Protein AF-Q0KJE6-F1 (afdb_monomer)

Solvent-accessible surface area (backbone atoms only — not comparable to full-atom values): 20088 Å² total; per-residue (Å²): 128,86,85,76,70,85,91,46,29,66,77,40,57,39,76,41,92,67,40,37,79,56,41,75,44,43,30,45,53,62,23,51,82,54,12,36,37,77,37,86,88,80,65,36,29,44,35,37,66,64,66,81,60,52,60,57,97,62,74,74,65,83,48,56,62,62,80,80,62,68,64,90,74,66,80,32,54,44,30,45,59,53,22,48,48,43,52,39,37,51,65,32,50,43,35,51,45,50,58,89,46,68,96,65,64,42,70,62,52,51,47,49,30,41,51,55,34,27,62,39,25,24,46,82,94,41,56,32,54,77,38,52,44,62,66,59,81,68,47,83,92,46,47,70,58,54,50,50,54,48,51,60,71,42,41,63,39,71,74,34,61,47,31,39,35,35,38,44,42,42,57,67,49,77,43,83,50,96,82,27,33,32,44,26,31,51,58,38,71,93,60,45,31,44,30,50,56,69,44,40,55,49,48,53,68,72,40,45,66,54,51,49,62,52,61,71,32,66,46,100,89,44,70,60,46,45,41,34,36,29,32,33,34,30,36,45,94,89,72,48,31,38,57,36,38,70,25,79,42,34,24,41,63,80,57,38,75,45,91,47,73,64,49,44,48,51,52,51,50,38,57,77,66,52,42,36,35,34,49,32,41,76,35,62,52,40,85,87,52,74,57,26,52,33,36,34,30,42,48,45,86,42,30,35,34,34,28,79,45,63,85,91,52,83,80,51,69,72,47,53,61,58,56,69,48,82,88,44,47,64,41,80,42,49,92,89,60,82,76,81,70,72,42,80,79,75,77,82,78,75,87,86,79,82,89,83,131

Structure (mmCIF, N/CA/C/O backbone):
data_AF-Q0KJE6-F1
#
_entry.id   AF-Q0KJE6-F1
#
loop_
_atom_site.group_PDB
_atom_site.id
_atom_site.type_symbol
_atom_site.label_atom_id
_atom_site.label_alt_id
_atom_site.label_comp_id
_atom_site.label_asym_id
_atom_site.label_entity_id
_atom_site.label_seq_id
_atom_site.pdbx_PDB_ins_code
_atom_site.Cartn_x
_atom_site.Cartn_y
_atom_site.Cartn_z
_atom_site.occupancy
_atom_site.B_iso_or_equiv
_atom_site.auth_seq_id
_atom_site.auth_comp_id
_atom_site.auth_asym_id
_atom_site.auth_atom_id
_atom_site.pdbx_PDB_model_num
ATOM 1 N N . MET A 1 1 ? 16.866 -21.456 6.666 1.00 33.78 1 MET A N 1
ATOM 2 C CA . MET A 1 1 ? 16.890 -20.181 5.920 1.00 33.78 1 MET A CA 1
ATOM 3 C C . MET A 1 1 ? 18.334 -19.712 5.960 1.00 33.78 1 MET A C 1
ATOM 5 O O . MET A 1 1 ? 18.842 -19.545 7.059 1.00 33.78 1 MET A O 1
ATOM 9 N N . LEU A 1 2 ? 19.043 -19.676 4.827 1.00 32.34 2 LEU A N 1
ATOM 10 C CA . LEU A 1 2 ? 20.432 -19.203 4.816 1.00 32.34 2 LEU A CA 1
ATOM 11 C C . LEU A 1 2 ? 20.444 -17.735 5.253 1.00 32.34 2 LEU A C 1
ATOM 13 O O . LEU A 1 2 ? 19.725 -16.920 4.678 1.00 32.34 2 LEU A O 1
ATOM 17 N N . ALA A 1 3 ? 21.211 -17.444 6.301 1.00 32.25 3 ALA A N 1
ATOM 18 C CA . ALA A 1 3 ? 21.380 -16.104 6.834 1.00 32.25 3 ALA A CA 1
ATOM 19 C C . ALA A 1 3 ? 21.990 -15.193 5.759 1.00 32.25 3 ALA A C 1
ATOM 21 O O . ALA A 1 3 ? 22.970 -15.546 5.099 1.00 32.25 3 ALA A O 1
ATOM 22 N N . ARG A 1 4 ? 21.360 -14.036 5.566 1.00 47.03 4 ARG A N 1
ATOM 23 C CA . ARG A 1 4 ? 21.735 -13.011 4.595 1.00 47.03 4 ARG A CA 1
ATOM 24 C C . ARG A 1 4 ? 22.648 -11.994 5.276 1.00 47.03 4 ARG A C 1
ATOM 26 O O . ARG A 1 4 ? 22.349 -11.562 6.383 1.00 47.03 4 ARG A O 1
ATOM 33 N N . TRP A 1 5 ? 23.714 -11.575 4.596 1.00 38.53 5 TRP A N 1
ATOM 34 C CA . TRP A 1 5 ? 24.532 -10.446 5.045 1.00 38.53 5 TRP A CA 1
ATOM 35 C C . TRP A 1 5 ? 23.793 -9.121 4.778 1.00 38.53 5 TRP A C 1
ATOM 37 O O . TRP A 1 5 ? 23.433 -8.874 3.615 1.00 38.53 5 TRP A O 1
ATOM 47 N N . PRO A 1 6 ? 23.557 -8.274 5.797 1.00 44.69 6 PRO A N 1
ATOM 48 C CA . PRO A 1 6 ? 22.908 -6.972 5.630 1.00 44.69 6 PRO A CA 1
ATOM 49 C C . PRO A 1 6 ? 23.614 -6.098 4.579 1.00 44.69 6 PRO A C 1
ATOM 51 O O . PRO A 1 6 ? 24.829 -6.172 4.405 1.00 44.69 6 PRO A O 1
ATOM 54 N N . GLY A 1 7 ? 22.851 -5.319 3.803 1.00 50.88 7 GLY A N 1
ATOM 55 C CA . GLY A 1 7 ? 23.392 -4.392 2.793 1.00 50.88 7 GLY A CA 1
ATOM 56 C C . GLY A 1 7 ? 23.984 -5.023 1.518 1.00 50.88 7 GLY A C 1
ATOM 57 O O . GLY A 1 7 ? 24.411 -4.302 0.618 1.00 50.88 7 GLY A O 1
ATOM 58 N N . SER A 1 8 ? 23.991 -6.354 1.379 1.00 54.25 8 SER A N 1
ATOM 59 C CA . SER A 1 8 ? 24.533 -7.036 0.185 1.00 54.25 8 SER A CA 1
ATOM 60 C C . SER A 1 8 ? 23.559 -7.129 -0.999 1.00 54.25 8 SER A C 1
ATOM 62 O O . SER A 1 8 ? 23.970 -7.522 -2.088 1.00 54.25 8 SER A O 1
ATOM 64 N N . GLY A 1 9 ? 22.291 -6.731 -0.822 1.00 59.22 9 GLY A N 1
ATOM 65 C CA . GLY A 1 9 ? 21.208 -6.916 -1.803 1.00 59.22 9 GLY A CA 1
ATOM 66 C C . GLY A 1 9 ? 21.521 -6.362 -3.197 1.00 59.22 9 GLY A C 1
ATOM 67 O O . GLY A 1 9 ? 21.330 -7.060 -4.189 1.00 59.22 9 GLY A O 1
ATOM 68 N N . ALA A 1 10 ? 22.097 -5.160 -3.270 1.00 59.75 10 ALA A N 1
ATOM 69 C CA . ALA A 1 10 ? 22.461 -4.520 -4.536 1.00 59.75 10 ALA A CA 1
ATOM 70 C C . ALA A 1 10 ? 23.655 -5.187 -5.252 1.00 59.75 10 ALA A C 1
ATOM 72 O O . ALA A 1 10 ? 23.884 -4.928 -6.427 1.00 59.75 10 ALA A O 1
ATOM 73 N N . ARG A 1 11 ? 24.418 -6.051 -4.561 1.00 59.06 11 ARG A N 1
ATOM 74 C CA . ARG A 1 11 ? 25.578 -6.775 -5.119 1.00 59.06 11 ARG A CA 1
ATOM 75 C C . ARG A 1 11 ? 25.206 -8.120 -5.743 1.00 59.06 11 ARG A C 1
ATOM 77 O O . ARG A 1 11 ? 26.056 -8.770 -6.348 1.00 59.06 11 ARG A O 1
ATOM 84 N N . HIS A 1 12 ? 23.968 -8.578 -5.568 1.00 64.25 12 HIS A N 1
ATOM 85 C CA . HIS A 1 12 ? 23.496 -9.775 -6.255 1.00 64.25 12 HIS A CA 1
ATOM 86 C C . HIS A 1 12 ? 23.291 -9.485 -7.745 1.00 64.25 12 HIS A C 1
ATOM 88 O O . HIS A 1 12 ? 23.033 -8.354 -8.141 1.00 64.25 12 HIS A O 1
ATOM 94 N N . ALA A 1 13 ? 23.346 -10.521 -8.586 1.00 64.50 13 ALA A N 1
ATOM 95 C CA . ALA A 1 13 ? 22.893 -10.383 -9.968 1.00 64.50 13 ALA A CA 1
ATOM 96 C C . ALA A 1 13 ? 21.432 -9.899 -9.984 1.00 64.50 13 ALA A C 1
ATOM 98 O O . ALA A 1 13 ? 20.616 -10.393 -9.208 1.00 64.50 13 ALA A O 1
ATOM 99 N N . THR A 1 14 ? 21.082 -8.994 -10.891 1.00 67.62 14 THR A N 1
ATOM 100 C CA . THR A 1 14 ? 19.748 -8.362 -11.011 1.00 67.62 14 THR A CA 1
ATOM 101 C C . THR A 1 14 ? 18.596 -9.368 -11.129 1.00 67.62 14 THR A C 1
ATOM 103 O O . THR A 1 14 ? 17.500 -9.158 -10.604 1.00 67.62 14 THR A O 1
ATOM 106 N N . ALA A 1 15 ? 18.868 -10.516 -11.754 1.00 63.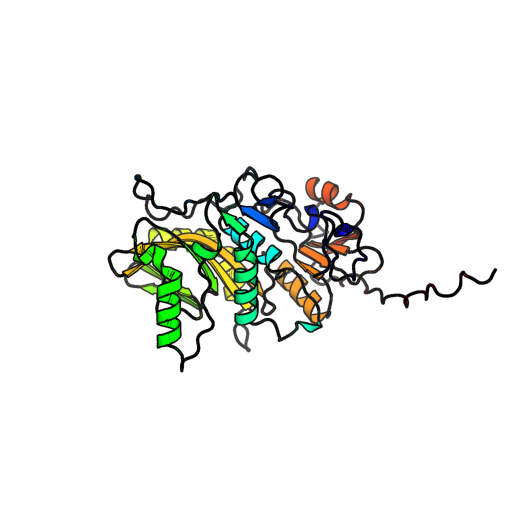34 15 ALA A N 1
ATOM 107 C CA . ALA A 1 15 ? 17.947 -11.641 -11.890 1.00 63.34 15 ALA A CA 1
ATOM 108 C C . ALA A 1 15 ? 17.928 -12.607 -10.681 1.00 63.34 15 ALA A C 1
ATOM 110 O O . ALA A 1 15 ? 17.248 -13.635 -10.730 1.00 63.34 15 ALA A O 1
ATOM 111 N N . CYS A 1 16 ? 18.680 -12.343 -9.613 1.00 72.56 16 CYS A N 1
ATOM 112 C CA . CYS A 1 16 ? 18.655 -13.124 -8.377 1.00 72.56 16 CYS A CA 1
ATOM 113 C C . CYS A 1 16 ? 17.424 -12.765 -7.536 1.00 72.56 16 CYS A C 1
ATOM 115 O O . CYS A 1 16 ? 17.016 -11.606 -7.472 1.00 72.56 16 CYS A O 1
ATOM 117 N N . ASP A 1 17 ? 16.861 -13.753 -6.840 1.00 65.38 17 ASP A N 1
ATOM 118 C CA . ASP A 1 17 ? 15.749 -13.527 -5.909 1.00 65.38 17 ASP A CA 1
ATOM 119 C C . ASP A 1 17 ? 16.163 -12.678 -4.698 1.00 65.38 17 ASP A C 1
ATOM 121 O O . ASP A 1 17 ? 15.320 -12.030 -4.096 1.00 65.38 17 ASP A O 1
ATOM 125 N N . HIS A 1 18 ? 17.464 -12.603 -4.402 1.00 67.00 18 HIS A N 1
ATOM 126 C CA . HIS A 1 18 ? 18.020 -11.786 -3.321 1.00 67.00 18 HIS A CA 1
ATOM 127 C C . HIS A 1 18 ? 18.462 -10.378 -3.755 1.00 67.00 18 HIS A C 1
ATOM 129 O O . HIS A 1 18 ? 19.007 -9.643 -2.933 1.00 67.00 18 HIS A O 1
ATOM 135 N N . TYR A 1 19 ? 18.265 -9.994 -5.025 1.00 71.25 19 TYR A N 1
ATOM 136 C CA . TYR A 1 19 ? 18.568 -8.628 -5.455 1.00 71.25 19 TYR A CA 1
ATOM 137 C C . TYR A 1 19 ? 17.586 -7.635 -4.840 1.00 71.25 19 TYR A C 1
ATOM 139 O O . TYR A 1 19 ? 16.375 -7.738 -5.067 1.00 71.25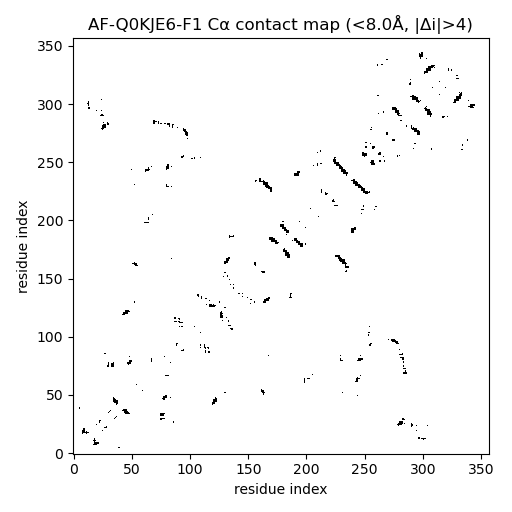 19 TYR A O 1
ATOM 147 N N . GLU A 1 20 ? 18.127 -6.615 -4.188 1.00 70.56 20 GLU A N 1
ATOM 148 C CA . GLU A 1 20 ? 17.397 -5.455 -3.683 1.00 70.56 20 GLU A CA 1
ATOM 149 C C . GLU A 1 20 ? 17.873 -4.226 -4.460 1.00 70.56 20 GLU A C 1
ATOM 151 O O . GLU A 1 20 ? 19.082 -4.005 -4.580 1.00 70.56 20 GLU A O 1
ATOM 156 N N . ALA A 1 21 ? 16.939 -3.458 -5.030 1.00 69.31 21 ALA A N 1
ATOM 157 C CA . ALA A 1 21 ? 17.317 -2.184 -5.633 1.00 69.31 21 ALA A CA 1
ATOM 158 C C . ALA A 1 21 ? 17.800 -1.228 -4.535 1.00 69.31 21 ALA A C 1
ATOM 160 O O . ALA A 1 21 ? 17.263 -1.263 -3.427 1.00 69.31 21 ALA A O 1
ATOM 161 N N . PRO A 1 22 ? 18.776 -0.358 -4.837 1.00 73.38 22 PRO A N 1
ATOM 162 C CA . PRO A 1 22 ? 19.157 0.716 -3.935 1.00 73.38 22 PRO A CA 1
ATOM 163 C C . PRO A 1 22 ? 17.955 1.534 -3.438 1.00 73.38 22 PRO A C 1
ATOM 165 O O . PRO A 1 22 ? 17.019 1.804 -4.193 1.00 73.38 22 PRO A O 1
ATOM 168 N N . ASP A 1 23 ? 18.015 1.995 -2.189 1.00 71.94 23 ASP A N 1
ATOM 169 C CA . ASP A 1 23 ? 16.899 2.680 -1.515 1.00 71.94 23 ASP A CA 1
ATOM 170 C C . ASP A 1 23 ? 16.441 3.974 -2.197 1.00 71.94 23 ASP A C 1
ATOM 172 O O . ASP A 1 23 ? 15.278 4.372 -2.079 1.00 71.94 23 ASP A O 1
ATOM 176 N N . TYR A 1 24 ? 17.344 4.622 -2.935 1.00 67.81 24 TYR A N 1
ATOM 177 C CA . TYR A 1 24 ? 17.030 5.813 -3.722 1.00 67.81 24 TYR A CA 1
ATOM 178 C C . TYR A 1 24 ? 16.108 5.511 -4.920 1.00 67.81 24 TYR A C 1
ATOM 180 O O . TYR A 1 24 ? 15.484 6.425 -5.449 1.00 67.81 24 TYR A O 1
ATOM 188 N N . LEU A 1 25 ? 15.972 4.242 -5.325 1.00 71.00 25 LEU A N 1
ATOM 189 C CA . LEU A 1 25 ? 15.068 3.806 -6.397 1.00 71.00 25 LEU A CA 1
ATOM 190 C C . LEU A 1 25 ? 13.733 3.266 -5.882 1.00 71.00 25 LEU A C 1
ATOM 192 O O . LEU A 1 25 ? 12.738 3.310 -6.599 1.00 71.00 25 LEU A O 1
ATOM 196 N N . THR A 1 26 ? 13.700 2.738 -4.658 1.00 69.75 26 THR A N 1
ATOM 197 C CA . THR A 1 26 ? 12.485 2.165 -4.051 1.00 69.75 26 THR A CA 1
ATOM 198 C C . THR A 1 26 ? 11.668 3.203 -3.281 1.00 69.75 26 THR A C 1
ATOM 200 O O . THR A 1 26 ? 10.518 2.938 -2.938 1.00 69.75 26 THR A O 1
ATOM 203 N N . GLY A 1 27 ? 12.250 4.386 -3.041 1.00 77.56 27 GLY A N 1
ATOM 204 C CA . GLY A 1 27 ? 11.672 5.500 -2.285 1.00 77.56 27 GLY A CA 1
ATOM 205 C C . GLY A 1 27 ? 11.785 5.348 -0.767 1.00 77.56 27 GLY A C 1
ATOM 206 O O . GLY A 1 27 ? 11.305 6.200 -0.023 1.00 77.56 27 GLY A O 1
ATOM 207 N N . MET A 1 28 ? 12.468 4.300 -0.297 1.00 82.94 28 MET A N 1
ATOM 208 C CA . MET A 1 28 ? 12.734 4.052 1.123 1.00 82.94 28 MET A CA 1
ATOM 209 C C . MET A 1 28 ? 13.860 4.926 1.691 1.00 82.94 28 MET A C 1
ATOM 211 O O . MET A 1 28 ? 13.955 5.075 2.911 1.00 82.94 28 MET A O 1
ATOM 215 N N . GLY A 1 29 ? 14.690 5.536 0.836 1.00 81.25 29 GLY A N 1
ATOM 216 C CA . GLY A 1 29 ? 15.883 6.285 1.251 1.00 81.25 29 GLY A CA 1
ATOM 217 C C . GLY A 1 29 ? 15.623 7.439 2.227 1.00 81.25 29 GLY A C 1
ATOM 218 O O . GLY A 1 29 ? 16.463 7.713 3.076 1.00 81.25 29 GLY A O 1
ATOM 219 N N . GLN A 1 30 ? 14.452 8.085 2.173 1.00 79.25 30 GLN A N 1
ATOM 220 C CA . GLN A 1 30 ? 14.114 9.185 3.090 1.00 79.25 30 GLN A CA 1
ATOM 221 C C . GLN A 1 30 ? 13.755 8.701 4.507 1.00 79.25 30 GLN A C 1
ATOM 223 O O . GLN A 1 30 ? 13.927 9.437 5.484 1.00 79.25 30 GLN A O 1
ATOM 228 N N . VAL A 1 31 ? 13.214 7.484 4.625 1.00 84.25 31 VAL A N 1
ATOM 229 C CA . VAL A 1 31 ? 12.644 6.967 5.881 1.00 84.25 31 VAL A CA 1
ATOM 230 C C . VAL A 1 31 ? 13.518 5.914 6.558 1.00 84.25 31 VAL A C 1
ATOM 232 O O . VAL A 1 31 ? 13.405 5.736 7.773 1.00 84.25 31 VAL A O 1
ATOM 235 N N . ARG A 1 32 ? 14.388 5.215 5.819 1.00 85.94 32 ARG A N 1
ATOM 236 C CA . ARG A 1 32 ? 15.352 4.269 6.400 1.00 85.94 32 ARG A CA 1
ATOM 237 C C . ARG A 1 32 ? 16.379 5.005 7.258 1.00 85.94 32 ARG A C 1
ATOM 239 O O . ARG A 1 32 ? 16.857 6.077 6.907 1.00 85.94 32 ARG A O 1
ATOM 246 N N . GLY A 1 33 ? 16.669 4.452 8.433 1.00 84.88 33 GLY A N 1
ATOM 247 C CA . GLY A 1 33 ? 17.542 5.075 9.434 1.00 84.88 33 GLY A CA 1
ATOM 248 C C . GLY A 1 33 ? 16.895 6.226 10.218 1.00 84.88 33 GLY A C 1
ATOM 249 O O . GLY A 1 33 ? 17.470 6.697 11.198 1.00 84.88 33 GLY A O 1
ATOM 250 N N . SER A 1 34 ? 15.685 6.663 9.850 1.00 87.50 34 SER A N 1
ATOM 251 C CA . SER A 1 34 ? 14.953 7.739 10.524 1.00 87.50 34 SER A CA 1
ATOM 252 C C . SER A 1 34 ? 13.632 7.230 11.112 1.00 87.50 34 SER A C 1
ATOM 254 O O . SER A 1 34 ? 13.559 6.970 12.320 1.00 87.50 34 SER A O 1
ATOM 256 N N . ALA A 1 35 ? 12.596 7.072 10.286 1.00 88.25 35 ALA A N 1
ATOM 257 C CA . ALA A 1 35 ? 11.285 6.558 10.681 1.00 88.25 35 ALA A CA 1
ATOM 258 C C . ALA A 1 35 ? 11.160 5.032 10.593 1.00 88.25 35 ALA A C 1
ATOM 260 O O . ALA A 1 35 ? 10.278 4.467 11.238 1.00 88.25 35 ALA A O 1
ATOM 261 N N . VAL A 1 36 ? 12.028 4.386 9.817 1.00 91.19 36 VAL A N 1
ATOM 262 C CA . VAL A 1 36 ? 12.133 2.938 9.649 1.00 91.19 36 VAL A CA 1
ATOM 263 C C . VAL A 1 36 ? 13.519 2.522 10.127 1.00 91.19 36 VAL A C 1
ATOM 265 O O . VAL A 1 36 ? 14.524 2.874 9.511 1.00 91.19 36 VAL A O 1
ATOM 268 N N . LEU A 1 37 ? 13.570 1.821 11.254 1.00 91.06 37 LEU A N 1
ATOM 269 C CA . LEU A 1 37 ? 14.806 1.399 11.904 1.00 91.06 37 LEU A CA 1
ATOM 270 C C . LEU A 1 37 ? 14.836 -0.124 11.949 1.00 91.06 37 LEU A C 1
ATOM 272 O O . LEU A 1 37 ? 14.085 -0.722 12.717 1.00 91.06 37 LEU A O 1
ATOM 276 N N . ASP A 1 38 ? 15.666 -0.735 11.114 1.00 88.44 38 ASP A N 1
ATOM 277 C CA . ASP A 1 38 ? 15.880 -2.179 11.124 1.00 88.44 38 ASP A CA 1
ATOM 278 C C . ASP A 1 38 ? 16.905 -2.539 12.210 1.00 88.44 38 ASP A C 1
ATOM 280 O O . ASP A 1 38 ? 17.985 -1.951 12.274 1.00 88.44 38 ASP A O 1
ATOM 284 N N . ASP A 1 39 ? 16.555 -3.481 13.083 1.00 86.56 39 ASP A N 1
ATOM 285 C CA . ASP A 1 39 ? 17.471 -4.081 14.049 1.00 86.56 39 ASP A CA 1
ATOM 286 C C . ASP A 1 39 ? 17.992 -5.403 13.480 1.00 86.56 39 ASP A C 1
ATOM 288 O O . ASP A 1 39 ? 17.282 -6.406 13.402 1.00 86.56 39 ASP A O 1
ATOM 292 N N . GLU A 1 40 ? 19.261 -5.403 13.084 1.00 78.69 40 GLU A N 1
ATOM 293 C CA . GLU A 1 40 ? 19.919 -6.564 12.484 1.00 78.69 40 GLU A CA 1
ATOM 294 C C . GLU A 1 40 ? 20.049 -7.750 13.450 1.00 78.69 40 GLU A C 1
ATOM 296 O O . GLU A 1 40 ? 20.143 -8.894 13.008 1.00 78.69 40 GLU A O 1
ATOM 301 N N . THR A 1 41 ? 20.043 -7.497 14.762 1.00 80.50 41 THR A N 1
ATOM 302 C CA . THR A 1 41 ? 20.242 -8.541 15.776 1.00 80.50 41 THR A CA 1
ATOM 303 C C . THR A 1 41 ? 18.959 -9.325 16.014 1.00 80.50 41 THR A C 1
ATOM 305 O O . THR A 1 41 ? 18.986 -10.552 16.104 1.00 80.50 41 THR A O 1
ATOM 308 N N . SER A 1 42 ? 17.830 -8.623 16.124 1.00 81.56 42 SER A N 1
ATOM 309 C CA . SER A 1 42 ? 16.520 -9.241 16.358 1.00 81.56 42 SER A CA 1
ATOM 310 C C . SER A 1 42 ? 15.779 -9.597 15.067 1.00 81.56 42 SER A C 1
ATOM 312 O O . SER A 1 42 ? 14.895 -10.453 15.089 1.00 81.56 42 SER A O 1
ATOM 314 N N . GLY A 1 43 ? 16.131 -8.964 13.943 1.00 81.31 43 GLY A N 1
ATOM 315 C CA . GLY A 1 43 ? 15.376 -9.044 12.692 1.00 81.31 43 GLY A CA 1
ATOM 316 C C . GLY A 1 43 ? 14.054 -8.268 12.728 1.00 81.31 43 GLY A C 1
ATOM 317 O O . GLY A 1 43 ? 13.243 -8.410 11.812 1.00 81.31 43 GLY A O 1
ATOM 318 N N . GLU A 1 44 ? 13.814 -7.475 13.776 1.00 88.56 44 GLU A N 1
ATOM 319 C CA . GLU A 1 44 ? 12.631 -6.629 13.904 1.00 88.56 44 GLU A CA 1
ATOM 320 C C . GLU A 1 44 ? 12.880 -5.232 13.320 1.00 88.56 44 GLU A C 1
ATOM 322 O O . GLU A 1 44 ? 13.990 -4.704 13.344 1.00 88.56 44 GLU A O 1
ATOM 327 N N . THR A 1 45 ? 11.816 -4.576 12.860 1.00 91.62 45 THR A N 1
ATOM 328 C CA . THR A 1 45 ? 11.862 -3.169 12.461 1.00 91.62 45 THR A CA 1
ATOM 329 C C . THR A 1 45 ? 11.028 -2.304 13.396 1.00 91.62 45 THR A C 1
ATOM 331 O O . THR A 1 45 ? 9.817 -2.484 13.520 1.00 91.62 45 THR A O 1
ATOM 334 N N . SER A 1 46 ? 11.633 -1.258 13.952 1.00 93.81 46 SER A N 1
ATOM 335 C CA . SER A 1 46 ? 10.909 -0.176 14.616 1.00 93.81 46 SER A CA 1
ATOM 336 C C . SER A 1 46 ? 10.410 0.884 13.623 1.00 93.81 46 SER A C 1
ATOM 338 O O . SER A 1 46 ? 11.170 1.439 12.827 1.00 93.81 46 SER A O 1
ATOM 340 N N . LEU A 1 47 ? 9.113 1.184 13.689 1.00 94.75 47 LEU A N 1
ATOM 341 C CA . LEU A 1 47 ? 8.407 2.180 12.889 1.00 94.75 47 LEU A CA 1
ATOM 342 C C . LEU A 1 47 ? 7.983 3.363 13.768 1.00 94.75 47 LEU A C 1
ATOM 344 O O . LEU A 1 47 ? 7.209 3.222 14.723 1.00 94.75 47 LEU A O 1
ATOM 348 N N . LYS A 1 48 ? 8.438 4.568 13.422 1.00 93.38 48 LYS A N 1
ATOM 349 C CA . LYS A 1 48 ? 7.983 5.811 14.061 1.00 93.38 48 LYS A CA 1
ATOM 350 C C . LYS A 1 48 ? 6.753 6.331 13.328 1.00 93.38 48 LYS A C 1
ATOM 352 O O . LYS A 1 48 ? 6.872 6.849 12.226 1.00 93.38 48 LYS A O 1
ATOM 357 N N . LEU A 1 49 ? 5.576 6.226 13.938 1.00 91.38 49 LEU A N 1
ATOM 358 C CA . LEU A 1 49 ? 4.322 6.689 13.331 1.00 91.38 49 LEU A CA 1
ATOM 359 C C . LEU A 1 49 ? 4.062 8.178 13.615 1.00 91.38 49 LEU A C 1
ATOM 361 O O . LEU A 1 49 ? 4.305 8.670 14.721 1.00 91.38 49 LEU A O 1
ATOM 365 N N . GLY A 1 50 ? 3.568 8.888 12.600 1.00 88.12 50 GLY A N 1
ATOM 366 C CA . GLY A 1 50 ? 3.181 10.302 12.639 1.00 88.12 50 GLY A CA 1
ATOM 367 C C . GLY A 1 50 ? 1.799 10.550 13.235 1.00 88.12 50 GLY A C 1
ATOM 368 O O . GLY A 1 50 ? 1.481 11.685 13.573 1.00 88.12 50 GLY A O 1
ATOM 369 N N . PHE A 1 51 ? 1.018 9.490 13.425 1.00 85.88 51 PHE A N 1
ATOM 370 C CA . PHE A 1 51 ? -0.341 9.530 13.946 1.00 85.88 51 PHE A CA 1
ATOM 371 C C . PHE A 1 51 ? -0.471 8.751 15.267 1.00 85.88 51 PHE A C 1
ATOM 373 O O . PHE A 1 51 ? 0.331 7.853 15.553 1.00 85.88 51 PHE A O 1
ATOM 380 N N . PRO A 1 52 ? -1.452 9.101 16.116 1.00 84.31 52 PRO A N 1
ATOM 381 C CA . PRO A 1 52 ? -1.657 8.436 17.398 1.00 84.31 52 PRO A CA 1
ATOM 382 C C . PRO A 1 52 ? -2.264 7.029 17.251 1.00 84.31 52 PRO A C 1
ATOM 384 O O . PRO A 1 52 ? -2.985 6.748 16.299 1.00 84.31 52 PRO A O 1
ATOM 387 N N . LEU A 1 53 ? -2.017 6.167 18.248 1.00 84.94 53 LEU A N 1
ATOM 388 C CA . LEU A 1 53 ? -2.670 4.853 18.425 1.00 84.94 53 LEU A CA 1
ATOM 389 C C . LEU A 1 53 ? -3.577 4.797 19.674 1.00 84.94 53 LEU A C 1
ATOM 391 O O . LEU A 1 53 ? -4.197 3.777 19.947 1.00 84.94 53 LEU A O 1
ATOM 395 N N . SER A 1 54 ? -3.693 5.904 20.413 1.00 83.44 54 SER A N 1
ATOM 396 C CA . SER A 1 54 ? -4.690 6.098 21.472 1.00 83.44 54 SER A CA 1
ATOM 397 C C . SER A 1 54 ? -5.268 7.518 21.427 1.00 83.44 54 SER A C 1
ATOM 399 O O . SER A 1 54 ? -4.604 8.468 20.998 1.00 83.44 54 SER A O 1
ATOM 401 N N . ARG A 1 55 ? -6.529 7.669 21.830 1.00 72.44 55 ARG A N 1
ATOM 402 C CA . ARG A 1 55 ? -7.177 8.960 22.057 1.00 72.44 55 ARG A CA 1
ATOM 403 C C . ARG A 1 55 ? -6.606 9.503 23.368 1.00 72.44 55 ARG A C 1
ATOM 405 O O . ARG A 1 55 ? -6.906 8.987 24.437 1.00 72.44 55 ARG A O 1
ATOM 412 N N . GLY A 1 56 ? -5.706 10.481 23.297 1.00 62.72 56 GLY A N 1
ATOM 413 C CA . GLY A 1 56 ? -5.194 11.146 24.502 1.00 62.72 56 GLY A CA 1
ATOM 414 C C . GLY A 1 56 ? -6.303 11.875 25.282 1.00 62.72 56 GLY A C 1
ATOM 415 O O . GLY A 1 56 ? -7.442 11.964 24.832 1.00 62.72 56 GLY A O 1
ATOM 416 N N . ALA A 1 57 ? -5.958 12.471 26.432 1.00 44.84 57 ALA A N 1
ATOM 417 C CA . ALA A 1 57 ? -6.895 13.244 27.266 1.00 44.84 57 ALA A CA 1
ATOM 418 C C . ALA A 1 57 ? -7.539 14.448 26.539 1.00 44.84 57 ALA A C 1
ATOM 420 O O . ALA A 1 57 ? -8.599 14.932 26.935 1.00 44.84 57 ALA A O 1
ATOM 421 N N . ALA A 1 58 ? -6.933 14.910 25.443 1.00 42.09 58 ALA A N 1
ATOM 422 C CA . ALA A 1 58 ? -7.588 15.792 24.494 1.00 42.09 58 ALA A CA 1
ATOM 423 C C . ALA A 1 58 ? -8.514 14.952 23.602 1.00 42.09 58 ALA A C 1
ATOM 425 O O . ALA A 1 58 ? -8.043 14.240 22.713 1.00 42.09 58 ALA A O 1
ATOM 426 N N . ARG A 1 59 ? -9.833 15.047 23.834 1.00 44.25 59 ARG A N 1
ATOM 427 C CA . ARG A 1 59 ? -10.855 14.616 22.866 1.00 44.25 59 ARG A CA 1
ATOM 428 C C . ARG A 1 59 ? -10.400 15.066 21.483 1.00 44.25 59 ARG A C 1
ATOM 430 O O . ARG A 1 59 ? -10.248 16.266 21.264 1.00 44.25 59 ARG A O 1
ATOM 437 N N . LEU A 1 60 ? -10.161 14.112 20.584 1.00 46.03 60 LEU A N 1
ATOM 438 C CA . LEU A 1 60 ? -9.862 14.419 19.193 1.00 46.03 60 LEU A CA 1
ATOM 439 C C . LEU A 1 60 ? -10.925 15.402 18.689 1.00 46.03 60 LEU A C 1
ATOM 441 O O . LEU A 1 60 ? -12.124 15.122 18.767 1.00 46.03 60 LEU A O 1
ATOM 445 N N . ALA A 1 61 ? -10.469 16.557 18.202 1.00 41.00 61 ALA A N 1
ATOM 446 C CA . ALA A 1 61 ? -11.258 17.394 17.313 1.00 41.00 61 ALA A CA 1
ATOM 447 C C . ALA A 1 61 ? -11.813 16.511 16.173 1.00 41.00 61 ALA A C 1
ATOM 449 O O . ALA A 1 61 ? -11.173 15.508 15.833 1.00 41.00 61 ALA A O 1
ATOM 450 N N . PRO A 1 62 ? -12.996 16.826 15.611 1.00 41.69 62 PRO A N 1
ATOM 451 C CA . PRO A 1 62 ? -13.662 15.987 14.614 1.00 41.69 62 PRO A CA 1
ATOM 452 C C . PRO A 1 62 ? -12.681 15.553 13.525 1.00 41.69 62 PRO A C 1
ATOM 454 O O . PRO A 1 62 ? -12.118 16.414 12.852 1.00 41.69 62 PRO A O 1
ATOM 457 N N . ALA A 1 63 ? -12.464 14.231 13.435 1.00 45.97 63 ALA A N 1
ATOM 458 C CA . ALA A 1 63 ? -11.567 13.510 12.530 1.00 45.97 63 ALA A CA 1
ATOM 459 C C . ALA A 1 63 ? -10.654 14.433 11.709 1.00 45.97 63 ALA A C 1
ATOM 461 O O . ALA A 1 63 ? -10.997 14.855 10.598 1.00 45.97 63 ALA A O 1
ATOM 462 N N . ALA A 1 64 ? -9.504 14.802 12.272 1.00 44.31 64 ALA A N 1
ATOM 463 C CA . ALA A 1 64 ? -8.462 15.389 11.455 1.00 44.31 64 ALA A CA 1
ATOM 464 C C . ALA A 1 64 ? -8.013 14.283 10.496 1.00 44.31 64 ALA A C 1
ATOM 466 O O . ALA A 1 64 ? -7.239 13.425 10.891 1.00 44.31 64 ALA A O 1
ATOM 467 N N . LEU A 1 65 ? -8.500 14.300 9.249 1.00 50.16 65 LEU A N 1
ATOM 468 C CA . LEU A 1 65 ? -7.667 13.843 8.140 1.00 50.16 65 LEU A CA 1
ATOM 469 C C . LEU A 1 65 ? -6.438 14.726 8.250 1.00 50.16 65 LEU A C 1
ATOM 471 O O . LEU A 1 65 ? -6.489 15.891 7.833 1.00 50.16 65 LEU A O 1
ATOM 475 N N . THR A 1 66 ? -5.404 14.254 8.949 1.00 46.66 66 THR A N 1
ATOM 476 C CA . THR A 1 66 ? -4.196 15.052 9.056 1.00 46.66 66 THR A CA 1
ATOM 477 C C . THR A 1 66 ? -3.686 15.261 7.645 1.00 46.66 66 THR A C 1
ATOM 479 O O . THR A 1 66 ? -3.989 14.504 6.716 1.00 46.66 66 THR A O 1
ATOM 482 N N . ASN A 1 67 ? -3.063 16.414 7.445 1.00 41.22 67 ASN A N 1
ATOM 483 C CA . ASN A 1 67 ? -2.749 16.938 6.132 1.00 41.22 67 ASN A CA 1
ATOM 484 C C . ASN A 1 67 ? -1.596 16.113 5.530 1.00 41.22 67 ASN A C 1
ATOM 486 O O . ASN A 1 67 ? -0.471 16.575 5.454 1.00 41.22 67 ASN A O 1
ATOM 490 N N . ASP A 1 68 ? -1.882 14.881 5.109 1.00 47.72 68 ASP A N 1
ATOM 491 C CA . ASP A 1 68 ? -0.967 13.957 4.437 1.00 47.72 68 ASP A CA 1
ATOM 492 C C . ASP A 1 68 ? -0.842 14.312 2.948 1.00 47.72 68 ASP A C 1
ATOM 494 O O . ASP A 1 68 ? -0.417 13.491 2.133 1.00 47.72 68 ASP A O 1
ATOM 498 N N . LYS A 1 69 ? -1.267 15.515 2.521 1.00 41.12 69 LYS A N 1
ATOM 499 C CA . LYS A 1 69 ? -0.686 16.056 1.290 1.00 41.12 69 LYS A CA 1
ATOM 500 C C . LYS A 1 69 ? 0.793 16.269 1.611 1.00 41.12 69 LYS A C 1
ATOM 502 O O . LYS A 1 69 ? 1.067 16.856 2.653 1.00 41.12 69 LYS A O 1
ATOM 507 N N . PRO A 1 70 ? 1.728 15.805 0.774 1.00 41.25 70 PRO A N 1
ATOM 508 C CA . PRO A 1 70 ? 3.118 16.198 0.913 1.00 41.25 70 PRO A CA 1
ATOM 509 C C . PRO A 1 70 ? 3.205 17.717 0.737 1.00 41.25 70 PRO A C 1
ATOM 511 O O . PRO A 1 70 ? 3.262 18.238 -0.370 1.00 41.25 70 PRO A O 1
ATOM 514 N N . THR A 1 71 ? 3.057 18.454 1.830 1.00 34.16 71 THR A N 1
ATOM 515 C CA . THR A 1 71 ? 3.271 19.891 1.872 1.00 34.16 71 THR A CA 1
ATOM 516 C C . THR A 1 71 ? 4.591 20.094 2.574 1.00 34.16 71 THR A C 1
ATOM 518 O O . THR A 1 71 ? 4.673 19.915 3.786 1.00 34.16 71 THR A O 1
ATOM 521 N N . VAL A 1 72 ? 5.596 20.424 1.764 1.00 35.59 72 VAL A N 1
ATOM 522 C CA . VAL A 1 72 ? 6.854 21.091 2.100 1.00 35.59 72 VAL A CA 1
ATOM 523 C C . VAL A 1 72 ? 7.373 20.707 3.491 1.00 35.59 72 VAL A C 1
ATOM 525 O O . VAL A 1 72 ? 7.135 21.410 4.473 1.00 35.59 72 VAL A O 1
ATOM 528 N N . LYS A 1 73 ? 8.152 19.616 3.536 1.00 40.03 73 LYS A N 1
ATOM 529 C CA . LYS A 1 73 ? 8.915 19.101 4.695 1.00 40.03 73 LYS A CA 1
ATOM 530 C C . LYS A 1 73 ? 8.157 18.139 5.620 1.00 40.03 73 LYS A C 1
ATOM 532 O O . LYS A 1 73 ? 8.141 18.300 6.841 1.00 40.03 73 LYS A O 1
ATOM 537 N N . SER A 1 74 ? 7.667 17.030 5.064 1.00 49.84 74 SER A N 1
ATOM 538 C CA . SER A 1 74 ? 7.682 15.767 5.817 1.00 49.84 74 SER A CA 1
ATOM 539 C C . SER A 1 74 ? 9.149 15.491 6.184 1.00 49.84 74 SER A C 1
ATOM 541 O O . SER A 1 74 ? 9.987 15.256 5.319 1.00 49.84 74 SER A O 1
ATOM 543 N N . SER A 1 75 ? 9.516 15.610 7.464 1.00 54.97 75 SER A N 1
ATOM 544 C CA . SER A 1 75 ? 10.925 15.579 7.901 1.00 54.97 75 SER A CA 1
ATOM 545 C C . SER A 1 75 ? 11.601 14.205 7.756 1.00 54.97 75 SER A C 1
ATOM 547 O O . SER A 1 75 ? 12.697 14.003 8.276 1.00 54.97 75 SER A O 1
ATOM 549 N N . GLY A 1 76 ? 10.931 13.223 7.139 1.00 65.31 76 GLY A N 1
ATOM 550 C CA . GLY A 1 76 ? 11.350 11.820 7.109 1.00 65.31 76 GLY A CA 1
ATOM 551 C C . GLY A 1 76 ? 11.342 11.141 8.485 1.00 65.31 76 GLY A C 1
ATOM 552 O O . GLY A 1 76 ? 11.473 9.930 8.560 1.00 65.31 76 GLY A O 1
ATOM 553 N N . GLN A 1 77 ? 11.138 11.880 9.585 1.00 82.25 77 GLN A N 1
ATOM 554 C CA . GLN A 1 77 ? 11.296 11.381 10.958 1.00 82.25 77 GLN A CA 1
ATOM 555 C C . GLN A 1 77 ? 10.147 10.491 11.444 1.00 82.25 77 GLN A C 1
ATOM 557 O O . GLN A 1 77 ? 10.317 9.739 12.406 1.00 82.25 77 GLN A O 1
ATOM 562 N N . LYS A 1 78 ? 8.963 10.604 10.830 1.00 88.94 78 LYS A N 1
ATOM 563 C CA . LYS A 1 78 ? 7.775 9.814 11.172 1.00 88.94 78 LYS A CA 1
ATOM 564 C C . LYS A 1 78 ? 6.987 9.443 9.918 1.00 88.94 78 LYS A C 1
ATOM 566 O O . LYS A 1 78 ? 6.838 10.266 9.021 1.00 88.94 78 LYS A O 1
ATOM 571 N N . LEU A 1 79 ? 6.448 8.230 9.882 1.00 90.50 79 LEU A N 1
ATOM 572 C CA . LEU A 1 79 ? 5.602 7.714 8.810 1.00 90.50 79 LEU A CA 1
ATOM 573 C C . LEU A 1 79 ? 4.197 8.312 8.876 1.00 90.50 79 LEU A C 1
ATOM 575 O O . LEU A 1 79 ? 3.531 8.235 9.910 1.00 90.50 79 LEU A O 1
ATOM 579 N N . SER A 1 80 ? 3.745 8.858 7.750 1.00 91.25 80 SER A N 1
ATOM 580 C CA . SER A 1 80 ? 2.327 9.141 7.510 1.00 91.25 80 SER A CA 1
ATOM 581 C C . SER A 1 80 ? 1.506 7.842 7.448 1.00 91.25 80 SER A C 1
ATOM 583 O O . SER A 1 80 ? 2.082 6.747 7.416 1.00 91.25 80 SER A O 1
ATOM 585 N N . MET A 1 81 ? 0.170 7.922 7.387 1.00 92.69 81 MET A N 1
ATOM 586 C CA . MET A 1 81 ? -0.654 6.720 7.161 1.00 92.69 81 MET A CA 1
ATOM 587 C C . MET A 1 81 ? -0.312 6.079 5.808 1.00 92.69 81 MET A C 1
ATOM 589 O O . MET A 1 81 ? -0.145 4.862 5.710 1.00 92.69 81 MET A O 1
ATOM 593 N N . ARG A 1 82 ? -0.111 6.909 4.775 1.00 92.19 82 ARG A N 1
ATOM 594 C CA . ARG A 1 82 ? 0.347 6.456 3.453 1.00 92.19 82 ARG A CA 1
ATOM 595 C C . ARG A 1 82 ? 1.746 5.839 3.516 1.00 92.19 82 ARG A C 1
ATOM 597 O O . ARG A 1 82 ? 1.976 4.784 2.937 1.00 92.19 82 ARG A O 1
ATOM 604 N N . GLY A 1 83 ? 2.664 6.461 4.255 1.00 92.56 83 GLY A N 1
ATOM 605 C CA . GLY A 1 83 ? 4.019 5.956 4.470 1.00 92.56 83 GLY A CA 1
ATOM 606 C C . GLY A 1 83 ? 4.025 4.579 5.132 1.00 92.56 83 GLY A C 1
ATOM 607 O O . GLY A 1 83 ? 4.721 3.688 4.659 1.00 92.56 83 GLY A O 1
ATOM 608 N N . LEU A 1 84 ? 3.202 4.367 6.167 1.00 94.75 84 LEU A N 1
ATOM 609 C CA . LEU A 1 84 ? 3.029 3.044 6.776 1.00 94.75 84 LEU A CA 1
ATOM 610 C C . LEU A 1 84 ? 2.514 2.019 5.758 1.00 94.75 84 LEU A C 1
ATOM 612 O O . LEU A 1 84 ? 3.057 0.919 5.678 1.00 94.75 84 LEU A O 1
ATOM 616 N N . LEU A 1 85 ? 1.488 2.375 4.978 1.00 95.44 85 LEU A N 1
ATOM 617 C CA . LEU A 1 85 ? 0.927 1.491 3.956 1.00 95.44 85 LEU A CA 1
ATOM 618 C C . LEU A 1 85 ? 1.982 1.090 2.915 1.00 95.44 85 LEU A C 1
ATOM 620 O O . LEU A 1 85 ? 2.091 -0.091 2.596 1.00 95.44 85 LEU A O 1
ATOM 624 N N . HIS A 1 86 ? 2.792 2.041 2.440 1.00 94.81 86 HIS A N 1
ATOM 625 C CA . HIS A 1 86 ? 3.872 1.765 1.493 1.00 94.81 86 HIS A CA 1
ATOM 626 C C . HIS A 1 86 ? 4.971 0.881 2.097 1.00 94.81 86 HIS A C 1
ATOM 628 O O . HIS A 1 86 ? 5.376 -0.086 1.458 1.00 94.81 86 HIS A O 1
ATOM 634 N N . VAL A 1 87 ? 5.409 1.154 3.334 1.00 94.12 87 VAL A N 1
ATOM 635 C CA . VAL A 1 87 ? 6.406 0.321 4.033 1.00 94.12 87 VAL A CA 1
ATOM 636 C C . VAL A 1 87 ? 5.904 -1.112 4.194 1.00 94.12 87 VAL A C 1
ATOM 638 O O . VAL A 1 87 ? 6.658 -2.053 3.968 1.00 94.12 87 VAL A O 1
ATOM 641 N N . LEU A 1 88 ? 4.630 -1.297 4.554 1.00 95.56 88 LEU A N 1
ATOM 642 C CA . LEU A 1 88 ? 4.032 -2.628 4.652 1.00 95.56 88 LEU A CA 1
ATOM 643 C C . LEU A 1 88 ? 3.967 -3.331 3.294 1.00 95.56 88 LEU A C 1
ATOM 645 O O . LEU A 1 88 ? 4.247 -4.523 3.227 1.00 95.56 88 LEU A O 1
ATOM 649 N N . TRP A 1 89 ? 3.624 -2.614 2.221 1.00 96.44 89 TRP A N 1
ATOM 650 C CA . TRP A 1 89 ? 3.575 -3.182 0.870 1.00 96.44 89 TRP A CA 1
ATOM 651 C C . TRP A 1 89 ? 4.955 -3.620 0.376 1.00 96.44 89 TRP A C 1
ATOM 653 O O . TRP A 1 89 ? 5.085 -4.689 -0.220 1.00 96.44 89 TRP A O 1
ATOM 663 N N . ASP A 1 90 ? 5.977 -2.807 0.642 1.00 92.56 90 ASP A N 1
ATOM 664 C CA . ASP A 1 90 ? 7.365 -3.101 0.294 1.00 92.56 90 ASP A CA 1
ATOM 665 C C . ASP A 1 90 ? 7.904 -4.298 1.089 1.00 92.56 90 ASP A C 1
ATOM 667 O O . ASP A 1 90 ? 8.355 -5.276 0.496 1.00 92.56 90 ASP A O 1
ATOM 671 N N . ARG A 1 91 ? 7.737 -4.295 2.420 1.00 90.94 91 ARG A N 1
ATOM 672 C CA . ARG A 1 91 ? 8.134 -5.412 3.300 1.00 90.94 91 ARG A CA 1
ATOM 673 C C . ARG A 1 91 ? 7.409 -6.718 3.004 1.00 90.94 91 ARG A C 1
ATOM 675 O O . ARG A 1 91 ? 7.966 -7.787 3.221 1.00 90.94 91 ARG A O 1
ATOM 682 N N . ALA A 1 92 ? 6.170 -6.639 2.531 1.00 93.94 92 ALA A N 1
ATOM 683 C CA . ALA A 1 92 ? 5.397 -7.793 2.089 1.00 93.94 92 ALA A CA 1
ATOM 684 C C . ALA A 1 92 ? 5.801 -8.279 0.679 1.00 93.94 92 ALA A C 1
ATOM 686 O O . ALA A 1 92 ? 5.156 -9.177 0.137 1.00 93.94 92 ALA A O 1
ATOM 687 N N . GLU A 1 93 ? 6.816 -7.659 0.061 1.00 93.06 93 GLU A N 1
ATOM 688 C CA . GLU A 1 93 ? 7.276 -7.890 -1.315 1.00 93.06 93 GLU A CA 1
ATOM 689 C C . GLU A 1 93 ? 6.161 -7.743 -2.366 1.00 93.06 93 GLU A C 1
ATOM 691 O O . GLU A 1 93 ? 6.246 -8.245 -3.490 1.00 93.06 93 GLU A O 1
ATOM 696 N N . LEU A 1 94 ? 5.095 -7.011 -2.038 1.00 95.25 94 LEU A N 1
ATOM 697 C CA . LEU A 1 94 ? 3.963 -6.806 -2.940 1.00 95.25 94 LEU A CA 1
ATOM 698 C C . LEU A 1 94 ? 4.308 -5.834 -4.076 1.00 95.25 94 LEU A C 1
ATOM 700 O O . LEU A 1 94 ? 3.644 -5.845 -5.112 1.00 95.25 94 LEU A O 1
ATOM 704 N N . THR A 1 95 ? 5.389 -5.065 -3.919 1.00 94.38 95 THR A N 1
ATOM 705 C CA . THR A 1 95 ? 6.026 -4.239 -4.956 1.00 94.38 95 THR A CA 1
ATOM 706 C C . THR A 1 95 ? 6.755 -5.060 -6.021 1.00 94.38 95 THR A C 1
ATOM 708 O O . THR A 1 95 ? 7.011 -4.559 -7.116 1.00 94.38 95 THR A O 1
ATOM 711 N N . HIS A 1 96 ? 7.092 -6.321 -5.742 1.00 93.56 96 HIS A N 1
ATOM 712 C CA . HIS A 1 96 ? 7.842 -7.169 -6.661 1.00 93.56 96 HIS A CA 1
ATOM 713 C C . HIS A 1 96 ? 6.907 -7.877 -7.637 1.00 93.56 96 HIS A C 1
ATOM 715 O O . HIS A 1 96 ? 5.840 -8.358 -7.258 1.00 93.56 96 HIS A O 1
ATOM 721 N N . TRP A 1 97 ? 7.321 -8.013 -8.895 1.00 95.06 97 TRP A N 1
ATOM 722 C CA . TRP A 1 97 ? 6.570 -8.757 -9.898 1.00 95.06 97 TRP A CA 1
ATOM 723 C C . TRP A 1 97 ? 7.436 -9.764 -10.644 1.00 95.06 97 TRP A C 1
ATOM 725 O O . TRP A 1 97 ? 8.537 -9.470 -11.122 1.00 95.06 97 TRP A O 1
ATOM 735 N N . HIS A 1 98 ? 6.887 -10.968 -10.790 1.00 94.00 98 HIS A N 1
ATOM 736 C CA . HIS A 1 98 ? 7.427 -12.008 -11.648 1.00 94.00 98 HIS A CA 1
ATOM 737 C C . HIS A 1 98 ? 6.293 -12.611 -12.492 1.00 94.00 98 HIS A C 1
ATOM 739 O O . HIS A 1 98 ? 5.239 -12.926 -11.938 1.00 94.00 98 HIS A O 1
ATOM 745 N N . PRO A 1 99 ? 6.497 -12.904 -13.791 1.00 93.62 99 PRO A N 1
ATOM 746 C CA . PRO A 1 99 ? 5.428 -13.388 -14.681 1.00 93.62 99 PRO A CA 1
ATOM 747 C C . PRO A 1 99 ? 4.698 -14.643 -14.188 1.00 93.62 99 PRO A C 1
ATOM 749 O O . PRO A 1 99 ? 3.511 -14.827 -14.433 1.00 93.62 99 PRO A O 1
ATOM 752 N N . LYS A 1 100 ? 5.394 -15.508 -13.441 1.00 93.56 100 LYS A N 1
ATOM 753 C CA . LYS A 1 100 ? 4.820 -16.720 -12.819 1.00 93.56 100 LYS A CA 1
ATOM 754 C C . LYS A 1 100 ? 3.760 -16.442 -11.737 1.00 93.56 100 LYS A C 1
ATOM 756 O O . LYS A 1 100 ? 3.111 -17.400 -11.306 1.00 93.56 100 LYS A O 1
ATOM 761 N N . MET A 1 101 ? 3.624 -15.194 -11.281 1.00 93.75 101 MET A N 1
ATOM 762 C CA . MET A 1 101 ? 2.626 -14.744 -10.302 1.00 93.75 101 MET A CA 1
ATOM 763 C C . MET A 1 101 ? 1.287 -14.357 -10.947 1.00 93.75 101 MET A C 1
ATOM 765 O O . MET A 1 101 ? 0.302 -14.209 -10.222 1.00 93.75 101 MET A O 1
ATOM 769 N N . ALA A 1 102 ? 1.230 -14.226 -12.279 1.00 92.38 102 ALA A N 1
ATOM 770 C CA . ALA A 1 102 ? 0.008 -13.889 -13.006 1.00 92.38 102 ALA A CA 1
ATOM 771 C C . ALA A 1 102 ? -1.152 -14.822 -12.612 1.00 92.38 102 ALA A C 1
ATOM 773 O O . ALA A 1 102 ? -1.002 -16.046 -12.609 1.00 92.38 102 ALA A O 1
ATOM 774 N N . GLY A 1 103 ? -2.285 -14.230 -12.222 1.00 90.88 103 GLY A N 1
ATOM 775 C CA . GLY A 1 103 ? -3.489 -14.944 -11.780 1.00 90.88 103 GLY A CA 1
ATOM 776 C C . GLY A 1 103 ? -3.406 -15.628 -10.407 1.00 90.88 103 GLY A C 1
ATOM 777 O O . GLY A 1 103 ? -4.379 -16.245 -9.989 1.00 90.88 103 GLY A O 1
ATOM 778 N N . LYS A 1 104 ? -2.275 -15.547 -9.690 1.00 92.69 104 LYS A N 1
ATOM 779 C CA . LYS A 1 104 ? -2.080 -16.245 -8.401 1.00 92.69 104 LYS A CA 1
ATOM 780 C C . LYS A 1 104 ? -2.153 -15.337 -7.183 1.00 92.69 104 LYS A C 1
ATOM 782 O O . LYS A 1 104 ? -2.399 -15.817 -6.078 1.00 92.69 104 LYS A O 1
ATOM 787 N N . ARG A 1 105 ? -1.893 -14.042 -7.356 1.00 92.81 105 ARG A N 1
ATOM 788 C CA . ARG A 1 105 ? -1.939 -13.083 -6.255 1.00 92.81 105 ARG A CA 1
ATOM 789 C C . ARG A 1 105 ? -3.395 -12.705 -5.990 1.00 92.81 105 ARG A C 1
ATOM 791 O O . ARG A 1 105 ? -3.996 -11.948 -6.739 1.00 92.81 105 ARG A O 1
ATOM 798 N N . THR A 1 106 ? -3.966 -13.297 -4.950 1.00 94.50 106 THR A N 1
ATOM 799 C CA . THR A 1 106 ? -5.327 -13.018 -4.471 1.00 94.50 106 THR A CA 1
ATOM 800 C C . THR A 1 106 ? -5.272 -12.206 -3.178 1.00 94.50 106 THR A C 1
ATOM 802 O O . THR A 1 106 ? -4.214 -12.116 -2.550 1.00 94.50 106 THR A O 1
ATOM 805 N N . TRP A 1 107 ? -6.415 -11.684 -2.715 1.00 95.75 107 TRP A N 1
ATOM 806 C CA . TRP A 1 107 ? -6.491 -11.009 -1.413 1.00 95.75 107 TRP A CA 1
ATOM 807 C C . TRP A 1 107 ? -5.971 -11.880 -0.261 1.00 95.75 107 TRP A C 1
ATOM 809 O O . TRP A 1 107 ? -5.310 -11.377 0.640 1.00 95.75 107 TRP A O 1
ATOM 819 N N . PHE A 1 108 ? -6.185 -13.199 -0.311 1.00 95.94 108 PHE A N 1
ATOM 820 C CA . PHE A 1 108 ? -5.636 -14.123 0.685 1.00 95.94 108 PHE A CA 1
ATOM 821 C C . PHE A 1 108 ? -4.101 -14.053 0.754 1.00 95.94 108 PHE A C 1
ATOM 823 O O . PHE A 1 108 ? -3.533 -14.003 1.844 1.00 95.94 108 PHE A O 1
ATOM 830 N N . VAL A 1 109 ? -3.433 -14.009 -0.406 1.00 96.38 109 VAL A N 1
ATOM 831 C CA . VAL A 1 109 ? -1.969 -13.895 -0.502 1.00 96.38 109 VAL A CA 1
ATOM 832 C C . VAL A 1 109 ? -1.501 -12.533 0.003 1.00 96.38 109 VAL A C 1
ATOM 834 O O . VAL A 1 109 ? -0.571 -12.478 0.802 1.00 96.38 109 VAL A O 1
ATOM 837 N N . VAL A 1 110 ? -2.173 -11.456 -0.416 1.00 97.25 110 VAL A N 1
ATOM 838 C CA . VAL A 1 110 ? -1.869 -10.083 0.019 1.00 97.25 110 VAL A CA 1
ATOM 839 C C . VAL A 1 110 ? -2.006 -9.948 1.528 1.00 97.25 110 VAL A C 1
ATOM 841 O O . VAL A 1 110 ? -1.070 -9.524 2.196 1.00 97.25 110 VAL A O 1
ATOM 844 N N . ARG A 1 111 ? -3.138 -10.382 2.087 1.00 97.69 111 ARG A N 1
ATOM 845 C CA . ARG A 1 111 ? -3.380 -10.374 3.528 1.00 97.69 111 ARG A CA 1
ATOM 846 C C . ARG A 1 111 ? -2.296 -11.128 4.283 1.00 97.69 111 ARG A C 1
ATOM 848 O O . ARG A 1 111 ? -1.805 -10.619 5.284 1.00 97.69 111 ARG A O 1
ATOM 855 N N . ARG A 1 112 ? -1.961 -12.346 3.845 1.00 97.38 112 ARG A N 1
ATOM 856 C CA . ARG A 1 112 ? -0.936 -13.154 4.511 1.00 97.38 112 ARG A CA 1
ATOM 857 C C . ARG A 1 112 ? 0.403 -12.419 4.523 1.00 97.38 112 ARG A C 1
ATOM 859 O O . ARG A 1 112 ? 0.974 -12.267 5.594 1.00 97.38 112 ARG A O 1
ATOM 866 N N . ALA A 1 113 ? 0.835 -11.903 3.374 1.00 96.94 113 ALA A N 1
ATOM 867 C CA . ALA A 1 113 ? 2.096 -11.179 3.255 1.00 96.94 113 ALA A CA 1
ATOM 868 C C . ALA A 1 113 ? 2.118 -9.899 4.116 1.00 96.94 113 ALA A C 1
ATOM 870 O O . ALA A 1 113 ? 3.110 -9.624 4.781 1.00 96.94 113 ALA A O 1
ATOM 871 N N . LEU A 1 114 ? 1.006 -9.155 4.187 1.00 97.44 114 LEU A N 1
ATOM 872 C CA . LEU A 1 114 ? 0.884 -7.980 5.061 1.00 97.44 114 LEU A CA 1
ATOM 873 C C . LEU A 1 114 ? 0.970 -8.339 6.549 1.00 97.44 114 LEU A C 1
ATOM 875 O O . LEU A 1 114 ? 1.592 -7.610 7.317 1.00 97.44 114 LEU A O 1
ATOM 879 N N . LEU A 1 115 ? 0.346 -9.442 6.972 1.00 96.81 115 LEU A N 1
ATOM 880 C CA . LEU A 1 115 ? 0.410 -9.897 8.364 1.00 96.81 115 LEU A CA 1
ATOM 881 C C . LEU A 1 115 ? 1.802 -10.424 8.729 1.00 96.81 115 LEU A C 1
ATOM 883 O O . LEU A 1 115 ? 2.274 -10.145 9.827 1.00 96.81 115 LEU A O 1
ATOM 887 N N . GLU A 1 116 ? 2.466 -11.133 7.814 1.00 95.31 116 GLU A N 1
ATOM 888 C CA . GLU A 1 116 ? 3.858 -11.572 7.969 1.00 95.31 116 GLU A CA 1
ATOM 889 C C . GLU A 1 116 ? 4.803 -10.364 8.076 1.00 95.31 116 GLU A C 1
ATOM 891 O O . GLU A 1 116 ? 5.597 -10.291 9.012 1.00 95.31 116 GLU A O 1
ATOM 896 N N . ALA A 1 117 ? 4.648 -9.364 7.202 1.00 93.75 117 ALA A N 1
ATOM 897 C CA . ALA A 1 117 ? 5.404 -8.113 7.265 1.00 93.75 117 ALA A CA 1
ATOM 898 C C . ALA A 1 117 ? 5.134 -7.321 8.556 1.00 93.75 117 ALA A C 1
ATOM 900 O O . ALA A 1 117 ? 6.041 -6.724 9.130 1.00 93.75 117 ALA A O 1
ATOM 901 N N . ALA A 1 118 ? 3.891 -7.311 9.043 1.00 95.25 118 ALA A N 1
ATOM 902 C CA . ALA A 1 118 ? 3.548 -6.637 10.290 1.00 95.25 118 ALA A CA 1
ATOM 903 C C . ALA A 1 118 ? 4.066 -7.374 11.533 1.00 95.25 118 ALA A C 1
ATOM 905 O O . ALA A 1 118 ? 4.325 -6.729 12.547 1.00 95.25 118 ALA A O 1
ATOM 906 N N . ALA A 1 119 ? 4.226 -8.699 11.473 1.00 93.56 119 ALA A N 1
ATOM 907 C CA . ALA A 1 119 ? 4.739 -9.500 12.583 1.00 93.56 119 ALA A CA 1
ATOM 908 C C . ALA A 1 119 ? 6.212 -9.198 12.901 1.00 93.56 119 ALA A C 1
ATOM 910 O O . ALA A 1 119 ? 6.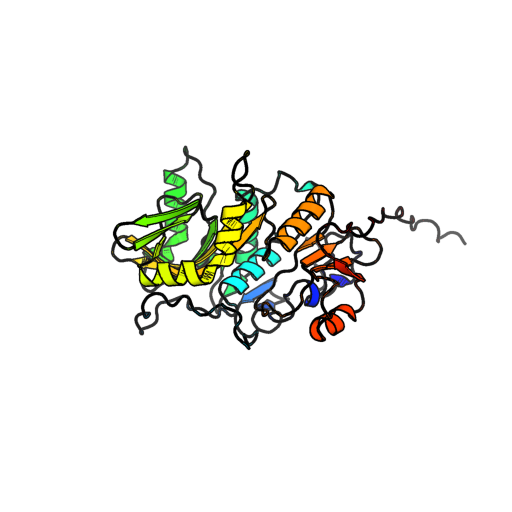602 -9.291 14.061 1.00 93.56 119 ALA A O 1
ATOM 911 N N . SER A 1 120 ? 7.003 -8.788 11.904 1.00 90.56 120 SER A N 1
ATOM 912 C CA . SER A 1 120 ? 8.383 -8.321 12.092 1.00 90.56 120 SER A CA 1
ATOM 913 C C . SER A 1 120 ? 8.491 -6.818 12.378 1.00 90.56 120 SER A C 1
ATOM 915 O O . SER A 1 120 ? 9.595 -6.301 12.516 1.00 90.56 120 SER A O 1
ATOM 917 N N . CYS A 1 121 ? 7.373 -6.091 12.486 1.00 94.00 121 CYS A N 1
ATOM 918 C CA . CYS A 1 121 ? 7.370 -4.648 12.724 1.00 94.00 121 CYS A CA 1
ATOM 919 C C . CYS A 1 121 ? 6.863 -4.290 14.127 1.00 94.00 121 CYS A C 1
ATOM 921 O O . CYS A 1 121 ? 5.933 -4.894 14.665 1.00 94.00 121 CYS A O 1
ATOM 923 N N . ARG A 1 122 ? 7.402 -3.208 14.689 1.00 94.25 122 ARG A N 1
ATOM 924 C CA . ARG A 1 122 ? 6.944 -2.580 15.932 1.00 94.25 122 ARG A CA 1
ATOM 925 C C . ARG A 1 122 ? 6.616 -1.116 15.714 1.00 94.25 122 ARG A C 1
ATOM 927 O O . ARG A 1 122 ? 7.285 -0.434 14.949 1.00 94.25 122 ARG A O 1
ATOM 934 N N . ALA A 1 123 ? 5.625 -0.607 16.435 1.00 90.06 123 ALA A N 1
ATOM 935 C CA . ALA A 1 123 ? 5.350 0.818 16.551 1.00 90.06 123 ALA A CA 1
ATOM 936 C C . ALA A 1 123 ? 5.525 1.234 18.016 1.00 90.06 123 ALA A C 1
ATOM 938 O O . ALA A 1 123 ? 4.775 0.807 18.895 1.00 90.06 123 ALA A O 1
ATOM 939 N N . LYS A 1 124 ? 6.526 2.079 18.296 1.00 83.62 124 LYS A N 1
ATOM 940 C CA . LYS A 1 124 ? 6.975 2.381 19.670 1.00 83.62 124 LYS A CA 1
ATOM 941 C C . LYS A 1 124 ? 7.373 1.096 20.421 1.00 83.62 124 LYS A C 1
ATOM 943 O O . LYS A 1 124 ? 8.371 0.488 20.068 1.00 83.62 124 LYS A O 1
ATOM 948 N N . GLN A 1 125 ? 6.619 0.714 21.453 1.00 81.19 125 GLN A N 1
ATOM 949 C CA . GLN A 1 125 ? 6.872 -0.463 22.296 1.00 81.19 125 GLN A CA 1
ATOM 950 C C . GLN A 1 125 ? 5.933 -1.634 21.971 1.00 81.19 125 GLN A C 1
ATOM 952 O O . GLN A 1 125 ? 5.990 -2.673 22.622 1.00 81.19 125 GLN A O 1
ATOM 957 N N . GLU A 1 126 ? 5.060 -1.485 20.972 1.00 87.00 126 GLU A N 1
ATOM 958 C CA . GLU A 1 126 ? 4.031 -2.469 20.654 1.00 87.00 126 GLU A CA 1
ATOM 959 C C . GLU A 1 126 ? 4.295 -3.142 19.304 1.00 87.00 126 GLU A C 1
ATOM 961 O O . 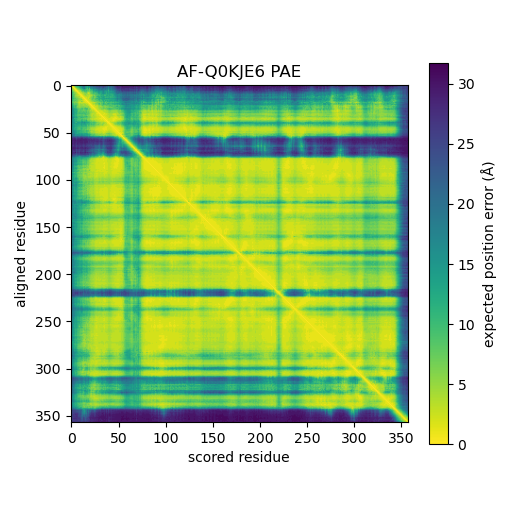GLU A 1 126 ? 4.700 -2.488 18.341 1.00 87.00 126 GLU A O 1
ATOM 966 N N . ALA A 1 127 ? 4.063 -4.455 19.232 1.00 92.38 127 ALA A N 1
ATOM 967 C CA . ALA A 1 127 ? 4.101 -5.193 17.975 1.00 92.38 127 ALA A CA 1
ATOM 968 C C . ALA A 1 127 ? 3.009 -4.668 17.035 1.00 92.38 127 ALA A C 1
ATOM 970 O O . ALA A 1 127 ? 1.848 -4.540 17.427 1.00 92.38 127 ALA A O 1
ATOM 971 N N . LEU A 1 128 ? 3.362 -4.378 15.782 1.00 94.25 128 LEU A N 1
ATOM 972 C CA . LEU A 1 128 ? 2.410 -3.821 14.823 1.00 94.25 128 LEU A CA 1
ATOM 973 C C . LEU A 1 128 ? 1.252 -4.797 14.561 1.00 94.25 128 LEU A C 1
ATOM 975 O O . LEU A 1 128 ? 0.116 -4.366 14.378 1.00 94.25 128 LEU A O 1
ATOM 979 N N . SER A 1 129 ? 1.511 -6.104 14.639 1.00 93.50 129 SER A N 1
ATOM 980 C CA . SER A 1 129 ? 0.501 -7.166 14.567 1.00 93.50 129 SER A CA 1
ATOM 981 C C . SER A 1 129 ? -0.621 -7.050 15.610 1.00 93.50 129 SER A C 1
ATOM 983 O O . SER A 1 129 ? -1.721 -7.535 15.360 1.00 93.50 129 SER A O 1
ATOM 985 N N . HIS A 1 130 ? -0.387 -6.398 16.754 1.00 92.75 130 HIS A N 1
ATOM 986 C CA . HIS A 1 130 ? -1.407 -6.196 17.791 1.00 92.75 130 HIS A CA 1
ATOM 987 C C . HIS A 1 130 ? -2.322 -4.994 17.521 1.00 92.75 130 HIS A C 1
ATOM 989 O O . HIS A 1 130 ? -3.417 -4.914 18.079 1.00 92.75 130 HIS A O 1
ATOM 995 N N . VAL A 1 131 ? -1.895 -4.064 16.662 1.00 94.00 131 VAL A N 1
ATOM 996 C CA . VAL A 1 131 ? -2.653 -2.847 16.331 1.00 94.00 131 VAL A CA 1
ATOM 997 C C . VAL A 1 131 ? -3.140 -2.819 14.884 1.00 94.00 131 VAL A C 1
ATOM 999 O O . VAL A 1 131 ? -4.001 -2.004 14.567 1.00 94.00 131 VAL A O 1
ATOM 1002 N N . LEU A 1 132 ? -2.634 -3.692 14.010 1.00 97.06 132 LEU A N 1
ATOM 1003 C CA . LEU A 1 132 ? -3.040 -3.807 12.611 1.00 97.06 132 LEU A CA 1
ATOM 1004 C C . LEU A 1 132 ? -4.159 -4.841 12.436 1.00 97.06 132 LEU A C 1
ATOM 1006 O O . LEU A 1 132 ? -4.048 -5.996 12.837 1.00 97.06 132 LEU A O 1
ATOM 1010 N N . PHE A 1 133 ? -5.210 -4.445 11.731 1.00 97.75 133 PHE A N 1
ATOM 1011 C CA . PHE A 1 133 ? -6.299 -5.302 11.296 1.00 97.75 133 PHE A CA 1
ATOM 1012 C C . PHE A 1 133 ? -6.343 -5.376 9.764 1.00 97.75 133 PHE A C 1
ATOM 1014 O O . PHE A 1 133 ? -6.525 -4.368 9.084 1.00 97.75 133 PHE A O 1
ATOM 1021 N N . VAL A 1 134 ? -6.227 -6.590 9.218 1.00 98.12 134 VAL A N 1
ATOM 1022 C CA . VAL A 1 134 ? -6.392 -6.869 7.781 1.00 98.12 134 VAL A CA 1
ATOM 1023 C C . VAL A 1 134 ? -7.535 -7.881 7.607 1.00 98.12 134 VAL A C 1
ATOM 1025 O O . VAL A 1 134 ? -7.396 -9.023 8.074 1.00 98.12 134 VAL A O 1
ATOM 1028 N N . PRO A 1 135 ? -8.672 -7.505 6.980 1.00 97.00 135 PRO A N 1
ATOM 1029 C CA . PRO A 1 135 ? -9.842 -8.374 6.849 1.00 97.00 135 PRO A CA 1
ATOM 1030 C C . PRO A 1 135 ? -9.514 -9.733 6.226 1.00 97.00 135 PRO A C 1
ATOM 1032 O O . PRO A 1 135 ? -8.902 -9.799 5.165 1.00 97.00 135 PRO A O 1
ATOM 1035 N N . GLU A 1 136 ? -9.922 -10.824 6.876 1.00 96.25 136 GLU A N 1
ATOM 1036 C CA . GLU A 1 136 ? -9.837 -12.184 6.322 1.00 96.25 136 GLU A CA 1
ATOM 1037 C C . GLU A 1 136 ? -10.761 -12.340 5.111 1.00 96.25 136 GLU A C 1
ATOM 1039 O O . GLU A 1 136 ? -11.812 -11.709 5.066 1.00 96.25 136 GLU A O 1
ATOM 1044 N N . SER A 1 137 ? -10.387 -13.172 4.135 1.00 94.06 137 SER A N 1
ATOM 1045 C CA . SER A 1 137 ? -11.242 -13.486 2.987 1.00 94.06 137 SER A CA 1
ATOM 1046 C C . SER A 1 137 ? -12.589 -14.053 3.442 1.00 94.06 137 SER A C 1
ATOM 1048 O O . SER A 1 137 ? -12.650 -15.043 4.163 1.00 94.06 137 SER A O 1
ATOM 1050 N N . PHE A 1 138 ? -13.677 -13.438 2.988 1.00 91.69 138 PHE A N 1
ATOM 1051 C CA . PHE A 1 138 ? -15.028 -13.848 3.361 1.00 91.69 138 PHE A CA 1
ATOM 1052 C C . PHE A 1 138 ? -15.481 -15.105 2.616 1.00 91.69 138 PHE A C 1
ATOM 1054 O O . PHE A 1 138 ? -15.444 -15.142 1.384 1.00 91.69 138 PHE A O 1
ATOM 1061 N N . ARG A 1 139 ? -15.981 -16.088 3.370 1.00 91.25 139 ARG A N 1
ATOM 1062 C CA . ARG A 1 139 ? -16.669 -17.281 2.866 1.00 91.25 139 ARG A CA 1
ATOM 1063 C C . ARG A 1 139 ? -18.016 -17.393 3.562 1.00 91.25 139 ARG A C 1
ATOM 1065 O O . ARG A 1 139 ? -18.088 -17.292 4.785 1.00 91.25 139 ARG A O 1
ATOM 1072 N N . GLN A 1 140 ? -19.080 -17.568 2.781 1.00 90.38 140 GLN A N 1
ATOM 1073 C CA . GLN A 1 140 ? -20.448 -17.533 3.298 1.00 90.38 140 GLN A CA 1
ATOM 1074 C C . GLN A 1 140 ? -20.707 -18.654 4.314 1.00 90.38 140 GLN A C 1
ATOM 1076 O O . GLN A 1 140 ? -21.420 -18.416 5.289 1.00 90.38 140 GLN A O 1
ATOM 1081 N N . GLU A 1 141 ? -20.110 -19.834 4.118 1.00 94.69 141 GLU A N 1
ATOM 1082 C CA . GLU A 1 141 ? -20.258 -20.966 5.040 1.00 94.69 141 GLU A CA 1
ATOM 1083 C C . GLU A 1 141 ? -19.601 -20.705 6.408 1.00 94.69 141 GLU A C 1
ATOM 1085 O O . GLU A 1 141 ? -20.115 -21.141 7.431 1.00 94.69 141 GLU A O 1
ATOM 1090 N N . GLU A 1 142 ? -18.508 -19.936 6.447 1.00 92.94 142 GLU A N 1
ATOM 1091 C CA . GLU A 1 142 ? -17.710 -19.665 7.655 1.00 92.94 142 GLU A CA 1
ATOM 1092 C C . GLU A 1 142 ? -18.079 -18.330 8.334 1.00 92.94 142 GLU A C 1
ATOM 1094 O O . GLU A 1 142 ? -17.346 -17.827 9.186 1.00 92.94 142 GLU A O 1
ATOM 1099 N N . LYS A 1 143 ? -19.205 -17.709 7.957 1.00 92.56 143 LYS A N 1
ATOM 1100 C CA . LYS A 1 143 ? -19.557 -16.331 8.347 1.00 92.56 143 LYS A CA 1
ATOM 1101 C C . LYS A 1 143 ? -19.436 -16.059 9.854 1.00 92.56 143 LYS A C 1
ATOM 1103 O O . LYS A 1 143 ? -18.845 -15.049 10.242 1.00 92.56 143 LYS A O 1
ATOM 1108 N N . GLU A 1 144 ? -20.009 -16.914 10.700 1.00 94.38 144 GLU A N 1
ATOM 1109 C CA . GLU A 1 144 ? -19.991 -16.698 12.155 1.00 94.38 144 GLU A CA 1
ATOM 1110 C C . GLU A 1 144 ? -18.605 -16.958 12.763 1.00 94.38 144 GLU A C 1
ATOM 1112 O O . GLU A 1 144 ? -18.195 -16.258 13.690 1.00 94.38 144 GLU A O 1
ATOM 1117 N N . GLU A 1 145 ? -17.826 -17.878 12.193 1.00 96.06 145 GLU A N 1
ATOM 1118 C CA . GLU A 1 145 ? -16.448 -18.115 12.626 1.00 96.06 145 GLU A CA 1
ATOM 1119 C C . GLU A 1 145 ? -15.535 -16.941 12.264 1.00 96.06 145 GLU A C 1
ATOM 1121 O O . GLU A 1 145 ? -14.778 -16.458 13.108 1.00 96.06 145 GLU A O 1
ATOM 1126 N N . ILE A 1 146 ? -15.659 -16.413 11.041 1.00 95.19 146 ILE A N 1
ATOM 1127 C CA . ILE A 1 146 ? -14.961 -15.199 10.595 1.00 95.19 146 ILE A CA 1
ATOM 1128 C C . ILE A 1 146 ? -15.321 -14.031 11.517 1.00 95.19 146 ILE A C 1
ATOM 1130 O O . ILE A 1 146 ? -14.453 -13.260 11.936 1.00 95.19 146 ILE A O 1
ATOM 1134 N N . ARG A 1 147 ? -16.598 -13.910 11.896 1.00 94.44 147 ARG A N 1
ATOM 1135 C CA . ARG A 1 147 ? -17.064 -12.883 12.832 1.00 94.44 147 ARG A CA 1
ATOM 1136 C C . ARG A 1 147 ? -16.431 -13.035 14.217 1.00 94.44 147 ARG A C 1
ATOM 1138 O O . ARG A 1 147 ? -16.028 -12.025 14.803 1.00 94.44 147 ARG A O 1
ATOM 1145 N N . ALA A 1 148 ? -16.311 -14.260 14.726 1.00 95.12 148 ALA A N 1
ATOM 1146 C CA . ALA A 1 148 ? -15.664 -14.550 16.003 1.00 95.12 148 ALA A CA 1
ATOM 1147 C C . ALA A 1 148 ? -14.157 -14.239 15.967 1.00 95.12 148 ALA A C 1
ATOM 1149 O O . ALA A 1 148 ? -13.670 -13.493 16.822 1.00 95.12 148 ALA A O 1
ATOM 1150 N N . ARG A 1 149 ? -13.435 -14.707 14.936 1.00 96.12 149 ARG A N 1
ATOM 1151 C CA . ARG A 1 149 ? -12.004 -14.410 14.724 1.00 96.12 149 ARG A CA 1
ATOM 1152 C C . ARG A 1 149 ? -11.753 -12.911 14.609 1.00 96.12 149 ARG A C 1
ATOM 1154 O O . ARG A 1 149 ? -10.846 -12.380 15.246 1.00 96.12 149 ARG A O 1
ATOM 1161 N N . ARG A 1 150 ? -12.611 -12.194 13.878 1.00 95.88 150 ARG A N 1
ATOM 1162 C CA . ARG A 1 150 ? -12.559 -10.731 13.797 1.00 95.88 150 ARG A CA 1
ATOM 1163 C C . ARG A 1 150 ? -12.766 -10.079 15.158 1.00 95.88 150 ARG A C 1
ATOM 1165 O O . ARG A 1 150 ? -12.062 -9.131 15.487 1.00 95.88 150 ARG A O 1
ATOM 1172 N N . ARG A 1 151 ? -13.727 -10.549 15.957 1.00 94.00 151 ARG A N 1
ATOM 1173 C CA . ARG A 1 151 ? -13.952 -9.989 17.295 1.00 94.00 151 ARG A CA 1
ATOM 1174 C C . ARG A 1 151 ? -12.730 -10.168 18.196 1.00 94.00 151 ARG A C 1
ATOM 1176 O O . ARG A 1 151 ? -12.416 -9.236 18.930 1.00 94.00 151 ARG A O 1
ATOM 1183 N N . ALA A 1 152 ? -12.039 -11.303 18.096 1.00 95.56 152 ALA A N 1
ATOM 1184 C CA . ALA A 1 152 ? -10.776 -11.530 18.790 1.00 95.56 152 ALA A CA 1
ATOM 1185 C C . ALA A 1 152 ? -9.664 -10.593 18.283 1.00 95.56 152 ALA A C 1
ATOM 1187 O O . ALA A 1 152 ? -9.021 -9.927 19.087 1.00 95.56 152 ALA A O 1
ATOM 1188 N N . ALA A 1 153 ? -9.500 -10.454 16.962 1.00 95.50 153 ALA A N 1
ATOM 1189 C CA . ALA A 1 153 ? -8.510 -9.547 16.371 1.00 95.50 153 ALA A CA 1
ATOM 1190 C C . ALA A 1 153 ? -8.737 -8.075 16.762 1.00 95.50 153 ALA A C 1
ATOM 1192 O O . ALA A 1 153 ? -7.791 -7.311 16.895 1.00 95.50 153 ALA A O 1
ATOM 1193 N N . LEU A 1 154 ? -9.992 -7.678 16.982 1.00 95.38 154 LEU A N 1
ATOM 1194 C CA . LEU A 1 154 ? -10.383 -6.323 17.379 1.00 95.38 154 LEU A CA 1
ATOM 1195 C C . LEU A 1 154 ? -10.530 -6.148 18.898 1.00 95.38 154 LEU A C 1
ATOM 1197 O O . LEU A 1 154 ? -11.105 -5.150 19.340 1.00 95.38 154 LEU A O 1
ATOM 1201 N N . ALA A 1 155 ? -10.061 -7.101 19.713 1.00 94.31 155 ALA A N 1
ATOM 1202 C CA . ALA A 1 155 ? -10.267 -7.091 21.163 1.00 94.31 155 ALA A CA 1
ATOM 1203 C C . ALA A 1 155 ? -9.871 -5.753 21.809 1.00 94.31 155 ALA A C 1
ATOM 1205 O O . ALA A 1 155 ? -10.595 -5.261 22.671 1.00 94.31 155 ALA A O 1
ATOM 1206 N N . ARG A 1 156 ? -8.799 -5.117 21.321 1.00 92.06 156 ARG A N 1
ATOM 1207 C CA . ARG A 1 156 ? -8.298 -3.821 21.797 1.00 92.06 156 ARG A CA 1
ATOM 1208 C C . ARG A 1 156 ? -9.354 -2.705 21.744 1.00 92.06 156 ARG A C 1
ATOM 1210 O O . ARG A 1 156 ? -9.705 -2.140 22.777 1.00 92.06 156 ARG A O 1
ATOM 1217 N N . VAL A 1 157 ? -9.926 -2.439 20.567 1.00 92.69 157 VAL A N 1
ATOM 1218 C CA . VAL A 1 157 ? -10.964 -1.398 20.380 1.00 92.69 157 VAL A CA 1
ATOM 1219 C C . VAL A 1 157 ? -12.325 -1.792 20.966 1.00 92.69 157 VAL A C 1
ATOM 1221 O O . VAL A 1 157 ? -13.229 -0.964 21.094 1.00 92.69 157 VAL A O 1
ATOM 1224 N N . TYR A 1 158 ? -12.512 -3.071 21.305 1.00 91.62 158 TYR A N 1
ATOM 1225 C CA . TYR A 1 158 ? -13.678 -3.523 22.060 1.00 91.62 158 TYR A CA 1
ATOM 1226 C C . TYR A 1 158 ? -13.503 -3.387 23.573 1.00 91.62 158 TYR A C 1
ATOM 1228 O O . TYR A 1 158 ? -14.512 -3.182 24.250 1.00 91.62 158 TYR A O 1
ATOM 1236 N N . ALA A 1 159 ? -12.273 -3.480 24.080 1.00 91.19 159 ALA A N 1
ATOM 1237 C CA . ALA A 1 159 ? -11.943 -3.317 25.491 1.00 91.19 159 ALA A CA 1
ATOM 1238 C C . ALA A 1 159 ? -12.007 -1.847 25.923 1.00 91.19 159 ALA A C 1
ATOM 1240 O O . ALA A 1 159 ? -12.530 -1.546 26.992 1.00 91.19 159 ALA A O 1
ATOM 1241 N N . SER A 1 160 ? -11.538 -0.926 25.076 1.00 89.12 160 SER A N 1
ATOM 1242 C CA . SER A 1 160 ? -11.591 0.511 25.345 1.00 89.12 160 SER A CA 1
ATOM 1243 C C . SER A 1 160 ? -11.923 1.311 24.088 1.00 89.12 160 SER A C 1
ATOM 1245 O O . SER A 1 160 ? -11.490 0.988 22.985 1.00 89.12 160 SER A O 1
ATOM 1247 N N . ARG A 1 161 ? -12.700 2.383 24.268 1.00 83.00 161 ARG A N 1
ATOM 1248 C CA . ARG A 1 161 ? -13.045 3.338 23.199 1.00 83.00 161 ARG A CA 1
ATOM 1249 C C . ARG A 1 161 ? -11.966 4.394 22.972 1.00 83.00 161 ARG A C 1
ATOM 1251 O O . ARG A 1 161 ? -12.032 5.111 21.974 1.00 83.00 161 ARG A O 1
ATOM 1258 N N . ASP A 1 162 ? -11.015 4.491 23.896 1.00 86.12 162 ASP A N 1
ATOM 1259 C CA . ASP A 1 162 ? -9.855 5.371 23.777 1.00 86.12 162 ASP A CA 1
ATOM 1260 C C . ASP A 1 162 ? -8.713 4.686 23.026 1.00 86.12 162 ASP A C 1
ATOM 1262 O O . ASP A 1 162 ? -7.782 5.340 22.569 1.00 86.12 162 ASP A O 1
ATOM 1266 N N . GLU A 1 163 ? -8.802 3.372 22.841 1.00 89.81 163 GLU A N 1
ATOM 1267 C CA . GLU A 1 163 ? -7.854 2.632 22.030 1.00 89.81 163 GLU A CA 1
ATOM 1268 C C . GLU A 1 163 ? -8.171 2.740 20.543 1.00 89.81 163 GLU A C 1
ATOM 1270 O O . GLU A 1 163 ? -9.336 2.763 20.130 1.00 89.81 163 GLU A O 1
ATOM 1275 N N . MET A 1 164 ? -7.115 2.779 19.732 1.00 91.94 164 MET A N 1
ATOM 1276 C CA . MET A 1 164 ? -7.216 2.818 18.280 1.00 91.94 164 MET A CA 1
ATOM 1277 C C . MET A 1 164 ? -6.422 1.678 17.656 1.00 91.94 164 MET A C 1
ATOM 1279 O O . MET A 1 164 ? -5.470 1.151 18.229 1.00 91.94 164 MET A O 1
ATOM 1283 N N . MET A 1 165 ? -6.841 1.296 16.459 1.00 95.44 165 MET A N 1
ATOM 1284 C CA . MET A 1 165 ? -6.163 0.315 15.621 1.00 95.44 165 MET A CA 1
ATOM 1285 C C . MET A 1 165 ? -6.011 0.874 14.211 1.00 95.44 165 MET A C 1
ATOM 1287 O O . MET A 1 165 ? -6.660 1.852 13.848 1.00 95.44 165 MET A O 1
ATOM 1291 N N . VAL A 1 166 ? -5.151 0.253 13.414 1.00 96.12 166 VAL A N 1
ATOM 1292 C CA . VAL A 1 166 ? -4.988 0.529 11.988 1.00 96.12 166 VAL A CA 1
ATOM 1293 C C . VAL A 1 166 ? -5.706 -0.559 11.203 1.00 96.12 166 VAL A C 1
ATOM 1295 O O . VAL A 1 166 ? -5.548 -1.736 11.503 1.00 96.12 166 VAL A O 1
ATOM 1298 N N . VAL A 1 167 ? -6.490 -0.191 10.197 1.00 97.56 167 VAL A N 1
ATOM 1299 C CA . VAL A 1 167 ? -7.060 -1.115 9.217 1.00 97.56 167 VAL A CA 1
ATOM 1300 C C . VAL A 1 167 ? -6.338 -0.959 7.885 1.00 97.56 167 VAL A C 1
ATOM 1302 O O . VAL A 1 167 ? -6.074 0.163 7.458 1.00 97.56 167 VAL A O 1
ATOM 1305 N N . VAL A 1 168 ? -6.049 -2.080 7.225 1.00 98.38 168 VAL A N 1
ATOM 1306 C CA . VAL A 1 168 ? -5.676 -2.119 5.805 1.00 98.38 168 VAL A CA 1
ATOM 1307 C C . VAL A 1 168 ? -6.656 -3.037 5.088 1.00 98.38 168 VAL A C 1
ATOM 1309 O O . VAL A 1 168 ? -6.746 -4.222 5.408 1.00 98.38 168 VAL A O 1
ATOM 1312 N N . GLY A 1 169 ? -7.418 -2.506 4.134 1.00 97.69 169 GLY A N 1
ATOM 1313 C CA . GLY A 1 169 ? -8.428 -3.285 3.421 1.00 97.69 169 GLY A CA 1
ATOM 1314 C C . GLY A 1 169 ? -8.869 -2.653 2.110 1.00 97.69 169 GLY A C 1
ATOM 1315 O O . GLY A 1 169 ? -8.749 -1.449 1.909 1.00 97.69 169 GLY A O 1
ATOM 1316 N N . GLU A 1 170 ? -9.390 -3.477 1.207 1.00 97.00 170 GLU A N 1
ATOM 1317 C CA . GLU A 1 170 ? -9.934 -3.010 -0.066 1.00 97.00 170 GLU A CA 1
ATOM 1318 C C . GLU A 1 170 ? -11.310 -2.364 0.131 1.00 97.00 170 GLU A C 1
ATOM 1320 O O . GLU A 1 170 ? -12.193 -2.956 0.752 1.00 97.00 170 GLU A O 1
ATOM 1325 N N . ILE A 1 171 ? -11.527 -1.176 -0.432 1.00 96.06 171 ILE A N 1
ATOM 1326 C CA . ILE A 1 171 ? -12.837 -0.524 -0.467 1.00 96.06 171 ILE A CA 1
ATOM 1327 C C . ILE A 1 171 ? -13.759 -1.289 -1.421 1.00 96.06 171 ILE A C 1
ATOM 1329 O O . ILE A 1 171 ? -13.470 -1.469 -2.604 1.00 96.06 171 ILE A O 1
ATOM 1333 N N . LYS A 1 172 ? -14.914 -1.712 -0.905 1.00 94.25 172 LYS A N 1
ATOM 1334 C CA . LYS A 1 172 ? -16.017 -2.254 -1.704 1.00 94.25 172 LYS A CA 1
ATOM 1335 C C . LYS A 1 172 ? -16.844 -1.119 -2.303 1.00 94.25 172 LYS A C 1
ATOM 1337 O O . LYS A 1 172 ? -17.097 -1.100 -3.505 1.00 94.25 172 LYS A O 1
ATOM 1342 N N . GLU A 1 173 ? -17.281 -0.205 -1.442 1.00 93.06 173 GLU A N 1
ATOM 1343 C CA . GLU A 1 173 ? -18.185 0.893 -1.771 1.00 93.06 173 GLU A CA 1
ATOM 1344 C C . GLU A 1 173 ? -18.102 2.005 -0.718 1.00 93.06 173 GLU A C 1
ATOM 1346 O O . GLU A 1 173 ? -17.748 1.765 0.442 1.00 93.06 173 GLU A O 1
ATOM 1351 N N . ILE A 1 174 ? -18.447 3.218 -1.145 1.00 93.94 174 ILE A N 1
ATOM 1352 C CA . ILE A 1 174 ? -18.629 4.393 -0.294 1.00 93.94 174 ILE A CA 1
ATOM 1353 C C . ILE A 1 174 ? -20.086 4.809 -0.472 1.00 93.94 174 ILE A C 1
ATOM 1355 O O . ILE A 1 174 ? -20.512 5.078 -1.594 1.00 93.94 174 ILE A O 1
ATOM 1359 N N . VAL A 1 175 ? -20.865 4.782 0.608 1.00 92.62 175 VAL A N 1
ATOM 1360 C CA . VAL A 1 175 ? -22.325 4.937 0.547 1.00 92.62 175 VAL A CA 1
ATOM 1361 C C . VAL A 1 175 ? -22.811 6.058 1.454 1.00 92.62 175 VAL A C 1
ATOM 1363 O O . VAL A 1 175 ? -22.376 6.187 2.601 1.00 92.62 175 VAL A O 1
ATOM 1366 N N . ALA A 1 176 ? -23.762 6.845 0.955 1.00 90.44 176 ALA A N 1
ATOM 1367 C CA . ALA A 1 176 ? -24.456 7.849 1.749 1.00 90.44 176 ALA A CA 1
ATOM 1368 C C . ALA A 1 176 ? -25.373 7.185 2.791 1.00 90.44 176 ALA A C 1
ATOM 1370 O O . ALA A 1 176 ? -26.036 6.183 2.522 1.00 90.44 176 ALA A O 1
ATOM 1371 N N . ALA A 1 177 ? -25.425 7.752 3.995 1.00 82.44 177 ALA A N 1
ATOM 1372 C CA . ALA A 1 177 ? -26.202 7.235 5.115 1.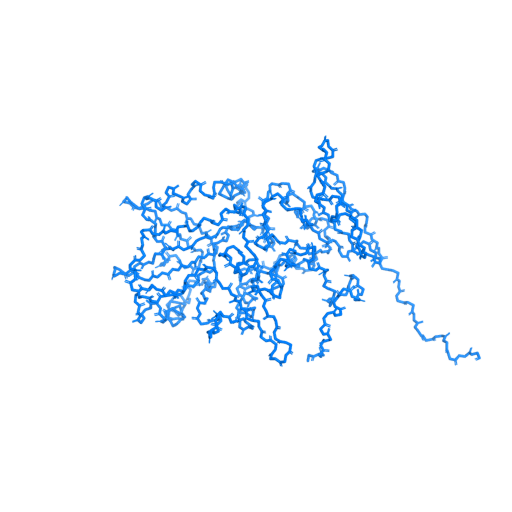00 82.44 177 ALA A CA 1
ATOM 1373 C C . ALA A 1 177 ? -26.725 8.372 6.011 1.00 82.44 177 ALA A C 1
ATOM 1375 O O . ALA A 1 177 ? -26.064 8.748 6.972 1.00 82.44 177 ALA A O 1
ATOM 1376 N N . HIS A 1 178 ? -27.935 8.877 5.730 1.00 79.00 178 HIS A N 1
ATOM 1377 C CA . HIS A 1 178 ? -28.708 9.796 6.593 1.00 79.00 178 HIS A CA 1
ATOM 1378 C C . HIS A 1 178 ? -27.872 10.905 7.263 1.00 79.00 178 HIS A C 1
ATOM 1380 O O . HIS A 1 178 ? -27.814 11.006 8.486 1.00 79.00 178 HIS A O 1
ATOM 1386 N N . GLY A 1 179 ? -27.197 11.727 6.457 1.00 77.75 179 GLY A N 1
ATOM 1387 C CA . GLY A 1 179 ? -26.363 12.819 6.965 1.00 77.75 179 GLY A CA 1
ATOM 1388 C C . GLY A 1 179 ? -24.958 12.402 7.417 1.00 77.75 179 GLY A C 1
ATOM 1389 O O . GLY A 1 179 ? -24.296 13.180 8.091 1.00 77.75 179 GLY A O 1
ATOM 1390 N N . ALA A 1 180 ? -24.503 11.213 7.035 1.00 85.25 180 ALA A N 1
ATOM 1391 C CA . ALA A 1 180 ? -23.128 10.729 7.121 1.00 85.25 180 ALA A CA 1
ATOM 1392 C C . ALA A 1 180 ? -22.793 9.926 5.851 1.00 85.25 180 ALA A C 1
ATOM 1394 O O . ALA A 1 180 ? -23.679 9.610 5.056 1.00 85.25 180 ALA A O 1
ATOM 1395 N N . GLU A 1 181 ? -21.532 9.548 5.679 1.00 91.88 181 GLU A N 1
ATOM 1396 C CA . GLU A 1 181 ? -21.112 8.542 4.703 1.00 91.88 181 GLU A CA 1
ATOM 1397 C C . GLU A 1 181 ? -20.500 7.335 5.409 1.00 91.88 181 GLU A C 1
ATOM 1399 O O . GLU A 1 181 ? -20.037 7.412 6.552 1.00 91.88 181 GLU A O 1
ATOM 1404 N N . ARG A 1 182 ? -20.527 6.185 4.738 1.00 92.62 182 ARG A N 1
ATOM 1405 C CA . ARG A 1 182 ? -19.928 4.947 5.228 1.00 92.62 182 ARG A CA 1
ATOM 1406 C C . ARG A 1 182 ? -18.991 4.370 4.187 1.00 92.62 182 ARG A C 1
ATOM 1408 O O . ARG A 1 182 ? -19.384 4.192 3.038 1.00 92.62 182 ARG A O 1
ATOM 1415 N N . ILE A 1 183 ? -17.791 4.007 4.619 1.00 95.12 183 ILE A N 1
ATOM 1416 C CA . ILE A 1 183 ? -16.871 3.191 3.833 1.00 95.12 183 ILE A CA 1
ATOM 1417 C C . ILE A 1 183 ? -17.081 1.735 4.228 1.00 95.12 183 ILE A C 1
ATOM 1419 O O . ILE A 1 183 ? -16.978 1.367 5.403 1.00 95.12 183 ILE A O 1
ATOM 1423 N N . VAL A 1 184 ? -17.374 0.904 3.235 1.00 95.62 184 VAL A N 1
ATOM 1424 C CA . VAL A 1 184 ? -17.500 -0.541 3.396 1.00 95.62 184 VAL A CA 1
ATOM 1425 C C . VAL A 1 184 ? -16.274 -1.187 2.774 1.00 95.62 184 VAL A C 1
ATOM 1427 O O . VAL A 1 184 ? -16.004 -1.005 1.586 1.00 95.62 184 VAL A O 1
ATOM 1430 N N . LEU A 1 185 ? -15.534 -1.959 3.565 1.00 96.56 185 LEU A N 1
ATOM 1431 C CA . LEU A 1 185 ? -14.403 -2.731 3.062 1.00 96.56 185 LEU A CA 1
ATOM 1432 C C . LEU A 1 185 ? -14.868 -4.111 2.580 1.00 96.56 185 LEU A C 1
ATOM 1434 O O . LEU A 1 185 ? -15.801 -4.709 3.132 1.00 96.56 185 LEU A O 1
ATOM 1438 N N . ARG A 1 186 ? -14.209 -4.646 1.549 1.00 94.69 186 ARG A N 1
ATOM 1439 C CA . ARG A 1 186 ? -14.418 -6.026 1.110 1.00 94.69 186 ARG A CA 1
ATOM 1440 C C . ARG A 1 186 ? -14.113 -6.986 2.252 1.00 94.69 186 ARG A C 1
ATOM 1442 O O . ARG A 1 186 ? -13.287 -6.728 3.122 1.00 94.69 186 ARG A O 1
ATOM 1449 N N . HIS A 1 187 ? -14.836 -8.099 2.241 1.00 94.25 187 HIS A N 1
ATOM 1450 C CA . HIS A 1 187 ? -14.773 -9.163 3.241 1.00 94.25 187 HIS A CA 1
ATOM 1451 C C . HIS A 1 187 ? -15.192 -8.796 4.677 1.00 94.25 187 HIS A C 1
ATOM 1453 O O . HIS A 1 187 ? -15.247 -9.673 5.536 1.00 94.25 187 HIS A O 1
ATOM 1459 N N . VAL A 1 188 ? -15.571 -7.542 4.944 1.00 92.88 188 VAL A N 1
ATOM 1460 C CA . VAL A 1 188 ? -16.040 -7.099 6.266 1.00 92.88 188 VAL A CA 1
ATOM 1461 C C . VAL A 1 188 ? -17.233 -6.138 6.150 1.00 92.88 188 VAL A C 1
ATOM 1463 O O . VAL A 1 188 ? -17.293 -5.073 6.759 1.00 92.88 188 VAL A O 1
ATOM 1466 N N . GLY A 1 189 ? -18.227 -6.536 5.349 1.00 89.12 189 GLY A N 1
ATOM 1467 C CA . GLY A 1 189 ? -19.388 -5.697 5.027 1.00 89.12 189 GLY A CA 1
ATOM 1468 C C . GLY A 1 189 ? -20.270 -5.310 6.221 1.00 89.12 189 GLY A C 1
ATOM 1469 O O . GLY A 1 189 ? -20.984 -4.315 6.166 1.00 89.12 189 GLY A O 1
ATOM 1470 N N . ASP A 1 190 ? -20.208 -6.068 7.314 1.00 89.31 190 ASP A N 1
ATOM 1471 C CA . ASP A 1 190 ? -20.944 -5.826 8.557 1.00 89.31 190 ASP A CA 1
ATOM 1472 C C . ASP A 1 190 ? -20.166 -4.962 9.573 1.00 89.31 190 ASP A C 1
ATOM 1474 O O . ASP A 1 190 ? -20.612 -4.788 10.707 1.00 89.31 190 ASP A O 1
ATOM 1478 N N . MET A 1 191 ? -19.021 -4.399 9.171 1.00 91.81 191 MET A N 1
ATOM 1479 C CA . MET A 1 191 ? -18.229 -3.439 9.947 1.00 91.81 191 MET A CA 1
ATOM 1480 C C . MET A 1 191 ? -17.962 -2.166 9.123 1.00 91.81 191 MET A C 1
ATOM 1482 O O . MET A 1 191 ? -16.830 -1.927 8.701 1.00 91.81 191 MET A O 1
ATOM 1486 N N . PRO A 1 192 ? -18.989 -1.340 8.853 1.00 91.81 192 PRO A N 1
ATOM 1487 C CA . PRO A 1 192 ? -18.790 -0.099 8.122 1.00 91.81 192 PRO A CA 1
ATOM 1488 C C . PRO A 1 192 ? -18.042 0.930 8.975 1.00 91.81 192 PRO A C 1
ATOM 1490 O O . PRO A 1 192 ? -18.273 1.056 10.183 1.00 91.81 192 PRO A O 1
ATOM 1493 N N . PHE A 1 193 ? -17.203 1.716 8.310 1.00 92.88 193 PHE A N 1
ATOM 1494 C CA . PHE A 1 193 ? -16.527 2.864 8.895 1.00 92.88 193 PHE A CA 1
ATOM 1495 C C . PHE A 1 193 ? -17.308 4.133 8.586 1.00 92.88 193 PHE A C 1
ATOM 1497 O O . PHE A 1 193 ? -17.646 4.378 7.431 1.00 92.88 193 PHE A O 1
ATOM 1504 N N . VAL A 1 194 ? -17.622 4.925 9.605 1.00 89.44 194 VAL A N 1
ATOM 1505 C CA . VAL A 1 194 ? -18.480 6.106 9.482 1.00 89.44 194 VAL A CA 1
ATOM 1506 C C . VAL A 1 194 ? -17.629 7.362 9.325 1.00 89.44 194 VAL A C 1
ATOM 1508 O O . VAL A 1 194 ? -16.645 7.551 10.037 1.00 89.44 194 VAL A O 1
ATOM 1511 N N . MET A 1 195 ? -18.057 8.235 8.419 1.00 88.56 195 MET A N 1
ATOM 1512 C CA . MET A 1 195 ? -17.568 9.599 8.255 1.00 88.56 195 MET A CA 1
ATOM 1513 C C . MET A 1 195 ? -18.748 10.555 8.432 1.00 88.56 195 MET A C 1
ATOM 1515 O O . MET A 1 195 ? -19.783 10.382 7.788 1.00 88.56 195 MET A O 1
ATOM 1519 N N . ASP A 1 196 ? -18.621 11.558 9.299 1.00 85.44 196 ASP A N 1
ATOM 1520 C CA . ASP A 1 196 ? -19.589 12.662 9.320 1.00 85.44 196 ASP A CA 1
ATOM 1521 C C . ASP A 1 196 ? -19.492 13.509 8.032 1.00 85.44 196 ASP A C 1
ATOM 1523 O O . ASP A 1 196 ? -18.600 13.300 7.208 1.00 85.44 196 ASP A O 1
ATOM 1527 N N . GLN A 1 197 ? -20.419 14.449 7.818 1.00 86.44 197 GLN A N 1
ATOM 1528 C CA . GLN A 1 197 ? -20.457 15.236 6.573 1.00 86.44 197 GLN A CA 1
ATOM 1529 C C . GLN A 1 197 ? -19.178 16.042 6.337 1.00 86.44 197 GLN A C 1
ATOM 1531 O O . GLN A 1 197 ? -18.719 16.170 5.201 1.00 86.44 197 GLN A O 1
ATOM 1536 N N . ASP A 1 198 ? -18.592 16.582 7.403 1.00 84.88 198 ASP A N 1
ATOM 1537 C CA . ASP A 1 198 ? -17.381 17.386 7.308 1.00 84.88 198 ASP A CA 1
ATOM 1538 C C . ASP A 1 198 ? -16.176 16.529 6.924 1.00 84.88 198 ASP A C 1
ATOM 1540 O O . ASP A 1 198 ? -15.404 16.907 6.038 1.00 84.88 198 ASP A O 1
ATOM 1544 N N . MET A 1 199 ? -16.044 15.361 7.551 1.00 84.44 199 MET A N 1
ATOM 1545 C CA . 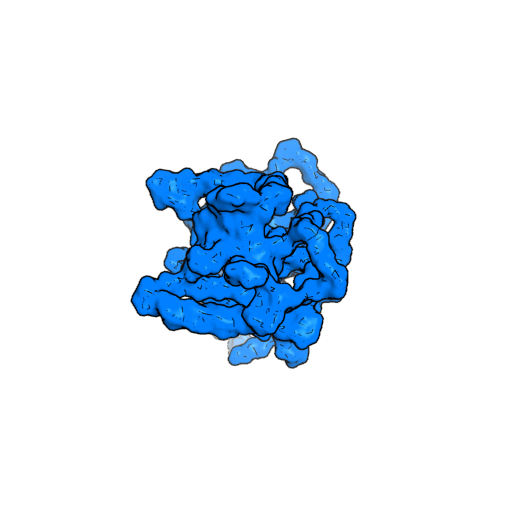MET A 1 199 ? -15.054 14.344 7.228 1.00 84.44 199 MET A CA 1
ATOM 1546 C C . MET A 1 199 ? -15.229 13.836 5.798 1.00 84.44 199 MET A C 1
ATOM 1548 O O . MET A 1 199 ? -14.256 13.812 5.052 1.00 84.44 199 MET A O 1
ATOM 1552 N N . ALA A 1 200 ? -16.453 13.499 5.384 1.00 89.00 200 ALA A N 1
ATOM 1553 C CA . ALA A 1 200 ? -16.751 13.024 4.035 1.00 89.00 200 ALA A CA 1
ATOM 1554 C C . ALA A 1 200 ? -16.382 14.073 2.973 1.00 89.00 200 ALA A C 1
ATOM 1556 O O . ALA A 1 200 ? -15.668 13.776 2.016 1.00 89.00 200 ALA A O 1
ATOM 1557 N N . ARG A 1 201 ? -16.760 15.342 3.181 1.00 89.75 201 ARG A N 1
ATOM 1558 C CA . ARG A 1 201 ? -16.374 16.452 2.295 1.00 89.75 201 ARG A CA 1
ATOM 1559 C C . ARG A 1 201 ? -14.854 16.599 2.192 1.00 89.75 201 ARG A C 1
ATOM 1561 O O . ARG A 1 201 ? -14.328 16.786 1.094 1.00 89.75 201 ARG A O 1
ATOM 1568 N N . ARG A 1 202 ? -14.136 16.531 3.322 1.00 89.38 202 ARG A N 1
ATOM 1569 C CA . ARG A 1 202 ? -12.664 16.580 3.331 1.00 89.38 202 ARG A CA 1
ATOM 1570 C C . ARG A 1 202 ? -12.055 15.364 2.634 1.00 89.38 202 ARG A C 1
ATOM 1572 O O . ARG A 1 202 ? -11.112 15.547 1.872 1.00 89.38 202 ARG A O 1
ATOM 1579 N N . PHE A 1 203 ? -12.604 14.172 2.851 1.00 91.38 203 PHE A N 1
ATOM 1580 C CA . PHE A 1 203 ? -12.178 12.920 2.230 1.00 91.38 203 PHE A CA 1
ATOM 1581 C C . PHE A 1 203 ? -12.273 13.008 0.702 1.00 91.38 203 PHE A C 1
ATOM 1583 O O . PHE A 1 203 ? -11.257 12.858 0.025 1.00 91.38 203 PHE A O 1
ATOM 1590 N N . HIS A 1 204 ? -13.441 13.364 0.157 1.00 92.88 204 HIS A N 1
ATOM 1591 C CA . HIS A 1 204 ? -13.638 13.497 -1.293 1.00 92.88 204 HIS A CA 1
ATOM 1592 C C . HIS A 1 204 ? -12.740 14.572 -1.906 1.00 92.88 204 HIS A C 1
ATOM 1594 O O . HIS A 1 204 ? -12.136 14.348 -2.949 1.00 92.88 204 HIS A O 1
ATOM 1600 N N . LYS A 1 205 ? -12.573 15.721 -1.236 1.00 92.25 205 LYS A N 1
ATOM 1601 C CA . LYS A 1 205 ? -11.646 16.768 -1.699 1.00 92.25 205 LYS A CA 1
ATOM 1602 C C . LYS A 1 205 ? -10.187 16.300 -1.674 1.00 92.25 205 LYS A C 1
ATOM 1604 O O . LYS A 1 205 ? -9.409 16.668 -2.552 1.00 92.25 205 LYS A O 1
ATOM 1609 N N . ARG A 1 206 ? -9.787 15.549 -0.644 1.00 88.69 206 ARG A N 1
ATOM 1610 C CA . ARG A 1 206 ? -8.401 15.106 -0.437 1.00 88.69 206 ARG A CA 1
ATOM 1611 C C . ARG A 1 206 ? -8.001 14.002 -1.404 1.00 88.69 206 ARG A C 1
ATOM 1613 O O . ARG A 1 206 ? -6.853 14.027 -1.842 1.00 88.69 206 ARG A O 1
ATOM 1620 N N . PHE A 1 207 ? -8.910 13.078 -1.698 1.00 93.06 207 PHE A N 1
ATOM 1621 C CA . PHE A 1 207 ? -8.643 11.877 -2.489 1.00 93.06 207 PHE A CA 1
ATOM 1622 C C . PHE A 1 207 ? -9.318 11.894 -3.865 1.00 93.06 207 PHE A C 1
ATOM 1624 O O . PHE A 1 207 ? -9.560 10.845 -4.454 1.00 93.06 207 PHE A O 1
ATOM 1631 N N . ALA A 1 208 ? -9.658 13.080 -4.381 1.00 93.62 208 ALA A N 1
ATOM 1632 C CA . ALA A 1 208 ? -10.343 13.220 -5.665 1.00 93.62 208 ALA A CA 1
ATOM 1633 C C . ALA A 1 208 ? -9.596 12.515 -6.813 1.00 93.62 208 ALA A C 1
ATOM 1635 O O . ALA A 1 208 ? -10.234 11.879 -7.647 1.00 93.62 208 ALA A O 1
ATOM 1636 N N . GLY A 1 209 ? -8.258 12.585 -6.829 1.00 92.44 209 GLY A N 1
ATOM 1637 C CA . GLY A 1 209 ? -7.430 11.932 -7.846 1.00 92.44 209 GLY A CA 1
ATOM 1638 C C . GLY A 1 209 ? -7.477 10.408 -7.745 1.00 92.44 209 GLY A C 1
ATOM 1639 O O . GLY A 1 209 ? -7.779 9.730 -8.722 1.00 92.44 209 GLY A O 1
ATOM 1640 N N . GLU A 1 210 ? -7.260 9.860 -6.551 1.00 94.12 210 GLU A N 1
ATOM 1641 C CA . GLU A 1 210 ? -7.306 8.420 -6.288 1.00 94.12 210 GLU A CA 1
ATOM 1642 C C . GLU A 1 210 ? -8.706 7.838 -6.557 1.00 94.12 210 GLU A C 1
ATOM 1644 O O . GLU A 1 210 ? -8.831 6.753 -7.127 1.00 94.12 210 GLU A O 1
ATOM 1649 N N . LEU A 1 211 ? -9.765 8.574 -6.200 1.00 94.12 211 LEU A N 1
ATOM 1650 C CA . LEU A 1 211 ? -11.152 8.200 -6.482 1.00 94.12 211 LEU A CA 1
ATOM 1651 C C . LEU A 1 211 ? -11.457 8.233 -7.985 1.00 94.12 211 LEU A C 1
ATOM 1653 O O . LEU A 1 211 ? -12.088 7.302 -8.483 1.00 94.12 211 LEU A O 1
ATOM 1657 N N . ALA A 1 212 ? -10.977 9.242 -8.717 1.00 93.31 212 ALA A N 1
ATOM 1658 C CA . ALA A 1 212 ? -11.127 9.312 -10.171 1.00 93.31 212 ALA A CA 1
ATOM 1659 C C . ALA A 1 212 ? -10.389 8.157 -10.871 1.00 93.31 212 ALA A C 1
ATOM 1661 O O . ALA A 1 212 ? -10.964 7.484 -11.727 1.00 93.31 212 ALA A O 1
ATOM 1662 N N . LEU A 1 213 ? -9.154 7.855 -10.450 1.00 92.75 213 LEU A N 1
ATOM 1663 C CA . LEU A 1 213 ? -8.390 6.698 -10.931 1.00 92.75 213 LEU A CA 1
ATOM 1664 C C . LEU A 1 213 ? -9.085 5.370 -10.623 1.00 92.75 213 LEU A C 1
ATOM 1666 O O . LEU A 1 213 ? -8.932 4.411 -11.376 1.00 92.75 213 LEU A O 1
ATOM 1670 N N . TRP A 1 214 ? -9.819 5.278 -9.514 1.00 91.00 214 TRP A N 1
ATOM 1671 C CA . TRP A 1 214 ? -10.601 4.093 -9.178 1.00 91.00 214 TRP A CA 1
ATOM 1672 C C . TRP A 1 214 ? -11.854 3.946 -10.044 1.00 91.00 214 TRP A C 1
ATOM 1674 O O . TRP A 1 214 ? -12.117 2.861 -10.556 1.00 91.00 214 TRP A O 1
ATOM 1684 N N . GLN A 1 215 ? -12.589 5.035 -10.262 1.00 87.94 215 GLN A N 1
ATOM 1685 C CA . GLN A 1 215 ? -13.792 5.058 -11.102 1.00 87.94 215 GLN A CA 1
ATOM 1686 C C . GLN A 1 215 ? -13.476 4.795 -12.581 1.00 87.94 215 GLN A C 1
ATOM 1688 O O . GLN A 1 215 ? -14.224 4.103 -13.263 1.00 87.94 215 GLN A O 1
ATOM 1693 N N . ALA A 1 216 ? -12.325 5.260 -13.072 1.00 86.31 216 ALA A N 1
ATOM 1694 C CA . ALA A 1 216 ? -11.881 5.018 -14.447 1.00 86.31 216 ALA A CA 1
ATOM 1695 C C . ALA A 1 216 ? -11.544 3.540 -14.755 1.00 86.31 216 ALA A C 1
ATOM 1697 O O . ALA A 1 216 ? -11.235 3.200 -15.896 1.00 86.31 216 ALA A O 1
ATOM 1698 N N . GLN A 1 217 ? -11.568 2.649 -13.757 1.00 75.25 217 GLN A N 1
ATOM 1699 C CA . GLN A 1 217 ? -11.312 1.212 -13.930 1.00 75.25 217 GLN A CA 1
ATOM 1700 C C . GLN A 1 217 ? -12.566 0.389 -14.219 1.00 75.25 217 GLN A C 1
ATOM 1702 O O . GLN A 1 217 ? -12.468 -0.837 -14.345 1.00 75.25 217 GLN A O 1
ATOM 1707 N N . ASP A 1 218 ? -13.728 1.032 -14.295 1.00 67.69 218 ASP A N 1
ATOM 1708 C CA . ASP A 1 218 ? -14.967 0.390 -14.703 1.00 67.69 218 ASP A CA 1
ATOM 1709 C C . ASP A 1 218 ? -14.905 0.102 -16.215 1.00 67.69 218 ASP A C 1
ATOM 1711 O O . ASP A 1 218 ? -15.029 0.994 -17.051 1.00 67.69 218 ASP A O 1
ATOM 1715 N N . GLY A 1 219 ? -14.653 -1.160 -16.573 1.00 59.25 219 GLY A N 1
ATOM 1716 C CA . GLY A 1 219 ? -14.653 -1.636 -17.956 1.00 59.25 219 GLY A CA 1
ATOM 1717 C C . GLY A 1 219 ? -15.833 -2.570 -18.260 1.00 59.25 219 GLY A C 1
ATOM 1718 O O . GLY A 1 219 ? -16.509 -3.039 -17.343 1.00 59.25 219 GLY A O 1
ATOM 1719 N N . PRO A 1 220 ? -16.054 -2.929 -19.540 1.00 45.75 220 PRO A N 1
ATOM 1720 C CA . PRO A 1 220 ? -17.126 -3.845 -19.955 1.00 45.75 220 PRO A CA 1
ATOM 1721 C C . PRO A 1 220 ? -17.033 -5.246 -19.318 1.00 45.75 220 PRO A C 1
ATOM 1723 O O . PRO A 1 220 ? -18.034 -5.953 -19.254 1.00 45.75 220 PRO A O 1
ATOM 1726 N N . ASN A 1 221 ? -15.861 -5.621 -18.790 1.00 49.25 221 ASN A N 1
ATOM 1727 C CA . ASN A 1 221 ? -15.616 -6.879 -18.074 1.00 49.25 221 ASN A CA 1
ATOM 1728 C C . ASN A 1 221 ? -15.571 -6.712 -16.535 1.00 49.25 221 ASN A C 1
ATOM 1730 O O . ASN A 1 221 ? -15.092 -7.600 -15.832 1.00 49.25 221 ASN A O 1
ATOM 1734 N N . GLY A 1 222 ? -16.053 -5.581 -16.004 1.00 56.97 222 GLY A N 1
ATOM 1735 C CA . GLY A 1 222 ? -16.031 -5.242 -14.578 1.00 56.97 222 GLY A CA 1
ATOM 1736 C C . GLY A 1 222 ? -14.803 -4.431 -14.144 1.00 56.97 222 GLY A C 1
ATOM 1737 O O . GLY A 1 222 ? -13.994 -3.998 -14.965 1.00 56.97 222 GLY A O 1
ATOM 1738 N N . LYS A 1 223 ? -14.678 -4.209 -12.827 1.00 61.53 223 LYS A N 1
ATOM 1739 C CA . LYS A 1 223 ? -13.572 -3.452 -12.213 1.00 61.53 223 LYS A CA 1
ATOM 1740 C C . LYS A 1 223 ? -12.241 -4.179 -12.395 1.00 61.53 223 LYS A C 1
ATOM 1742 O O . LYS A 1 223 ? -12.045 -5.248 -11.824 1.00 61.53 223 LYS A O 1
ATOM 1747 N N . SER A 1 224 ? -11.312 -3.572 -13.134 1.00 72.38 224 SER A N 1
ATOM 1748 C CA . SER A 1 224 ? -9.977 -4.139 -13.409 1.00 72.38 224 SER A CA 1
ATOM 1749 C C . SER A 1 224 ? -8.898 -3.808 -12.357 1.00 72.38 224 SER A C 1
ATOM 1751 O O . SER A 1 224 ? -7.706 -3.857 -12.658 1.00 72.38 224 SER A O 1
ATOM 1753 N N . GLY A 1 225 ? -9.292 -3.448 -11.135 1.00 83.81 225 GLY A N 1
ATOM 1754 C CA . GLY A 1 225 ? -8.360 -3.202 -10.034 1.00 83.81 225 GLY A CA 1
ATOM 1755 C C . GLY A 1 225 ? -9.043 -2.736 -8.750 1.00 83.81 225 GLY A C 1
ATOM 1756 O O . GLY A 1 225 ? -10.260 -2.869 -8.580 1.00 83.81 225 GLY A O 1
ATOM 1757 N N . HIS A 1 226 ? -8.230 -2.260 -7.814 1.00 93.94 226 HIS A N 1
ATOM 1758 C CA . HIS A 1 226 ? -8.558 -2.160 -6.397 1.00 93.94 226 HIS A CA 1
ATOM 1759 C C . HIS A 1 226 ? -8.266 -0.759 -5.853 1.00 93.94 226 HIS A C 1
ATOM 1761 O O . HIS A 1 226 ? -7.396 -0.041 -6.346 1.00 93.94 226 HIS A O 1
ATOM 1767 N N . LEU A 1 227 ? -8.976 -0.390 -4.789 1.00 96.31 227 LEU A N 1
ATOM 1768 C CA . LEU A 1 227 ? -8.678 0.796 -3.994 1.00 96.31 227 LEU A CA 1
ATOM 1769 C C . LEU A 1 227 ? -8.448 0.354 -2.554 1.00 96.31 227 LEU A C 1
ATOM 1771 O O . LEU A 1 227 ? -9.375 -0.105 -1.887 1.00 96.31 227 LEU A O 1
ATOM 1775 N N . ILE A 1 228 ? -7.206 0.449 -2.091 1.00 97.94 228 ILE A N 1
ATOM 1776 C CA . ILE A 1 228 ? -6.824 0.066 -0.734 1.00 97.94 228 ILE A CA 1
ATOM 1777 C C . ILE A 1 228 ? -6.961 1.275 0.178 1.00 97.94 228 ILE A C 1
ATOM 1779 O O . ILE A 1 228 ? -6.469 2.356 -0.137 1.00 97.94 228 ILE A O 1
ATOM 1783 N N . LEU A 1 229 ? -7.607 1.073 1.321 1.00 97.50 229 LEU A N 1
ATOM 1784 C CA . LEU A 1 229 ? -7.636 2.013 2.427 1.00 97.50 229 LEU A CA 1
ATOM 1785 C C . LEU A 1 229 ? -6.667 1.537 3.505 1.00 97.50 229 LEU A C 1
ATOM 1787 O O . LEU A 1 229 ? -6.794 0.415 3.997 1.00 97.50 229 LEU A O 1
ATOM 1791 N N . GLY A 1 230 ? -5.739 2.408 3.887 1.00 96.94 230 GLY A N 1
ATOM 1792 C CA . GLY A 1 230 ? -5.062 2.364 5.178 1.00 96.94 230 GLY A CA 1
ATOM 1793 C C . GLY A 1 230 ? -5.688 3.418 6.083 1.00 96.94 230 GLY A C 1
ATOM 1794 O O . GLY A 1 230 ? -5.840 4.561 5.660 1.00 96.94 230 GLY A O 1
ATOM 1795 N N . GLY A 1 231 ? -6.082 3.080 7.306 1.00 93.38 231 GLY A N 1
ATOM 1796 C CA . GLY A 1 231 ? -6.670 4.084 8.188 1.00 93.38 231 GLY A CA 1
ATOM 1797 C C . GLY A 1 231 ? -6.611 3.730 9.658 1.00 93.38 231 GLY A C 1
ATOM 1798 O O . GLY A 1 231 ? -6.635 2.558 10.017 1.00 93.38 231 GLY A O 1
ATOM 1799 N N . SER A 1 232 ? -6.537 4.741 10.518 1.00 92.56 232 SER A N 1
ATOM 1800 C CA . SER A 1 232 ? -6.669 4.548 11.958 1.00 92.56 232 SER A CA 1
ATOM 1801 C C . SER A 1 232 ? -8.134 4.670 12.345 1.00 92.56 232 SER A C 1
ATOM 1803 O O . SER A 1 232 ? -8.873 5.496 11.801 1.00 92.56 232 SER A O 1
ATOM 1805 N N . PHE A 1 233 ? -8.573 3.824 13.269 1.00 92.94 233 PHE A N 1
ATOM 1806 C CA . PHE A 1 233 ? -9.963 3.788 13.672 1.00 92.94 233 PHE A CA 1
ATOM 1807 C C . PHE A 1 233 ? -10.146 3.500 15.155 1.00 92.94 233 PHE A C 1
ATOM 1809 O O . PHE A 1 233 ? -9.331 2.831 15.791 1.00 92.94 233 PHE A O 1
ATOM 1816 N N . ALA A 1 234 ? -11.262 3.987 15.689 1.00 91.19 234 ALA A N 1
ATOM 1817 C CA . ALA A 1 234 ? -11.704 3.700 17.048 1.00 91.19 234 ALA A CA 1
ATOM 1818 C C . ALA A 1 234 ? -13.187 3.334 17.066 1.00 91.19 234 ALA A C 1
ATOM 1820 O O . ALA A 1 234 ? -13.949 3.667 16.155 1.00 91.19 234 ALA A O 1
ATOM 1821 N N . ARG A 1 235 ? -13.616 2.655 18.128 1.00 90.94 235 ARG A N 1
ATOM 1822 C CA . ARG A 1 235 ? -15.004 2.218 18.272 1.00 90.94 235 ARG A CA 1
ATOM 1823 C C . ARG A 1 235 ? -15.879 3.299 18.916 1.00 90.94 235 ARG A C 1
ATOM 1825 O O . ARG A 1 235 ? -15.557 3.825 19.981 1.00 90.94 235 ARG A O 1
ATOM 1832 N N . ARG A 1 236 ? -17.037 3.574 18.313 1.00 85.50 236 ARG A N 1
ATOM 1833 C CA . ARG A 1 236 ? -18.081 4.451 18.863 1.00 85.50 236 ARG A CA 1
ATOM 1834 C C . ARG A 1 236 ? -18.905 3.779 19.961 1.00 85.50 236 ARG A C 1
ATOM 1836 O O . ARG A 1 236 ? -18.913 2.553 20.116 1.00 85.50 236 ARG A O 1
ATOM 1843 N N . ARG A 1 237 ? -19.667 4.586 20.708 1.00 80.81 237 ARG A N 1
ATOM 1844 C CA . ARG A 1 237 ? -20.602 4.087 21.728 1.00 80.81 237 ARG A CA 1
ATOM 1845 C C . ARG A 1 237 ? -21.711 3.233 21.126 1.00 80.81 237 ARG A C 1
ATOM 1847 O O . ARG A 1 237 ? -22.077 2.223 21.719 1.00 80.81 237 ARG A O 1
ATOM 1854 N N . GLU A 1 238 ? -22.156 3.605 19.939 1.00 83.94 238 GLU A N 1
ATOM 1855 C CA . GLU A 1 238 ? -23.233 2.986 19.170 1.00 83.94 238 GLU A CA 1
ATOM 1856 C C . GLU A 1 238 ? -22.783 1.681 18.486 1.00 83.94 238 GLU A C 1
ATOM 1858 O O . GLU A 1 238 ? -23.593 0.969 17.904 1.00 83.94 238 GLU A O 1
ATOM 1863 N N . GLY A 1 239 ? -21.491 1.338 18.573 1.00 82.94 239 GLY A N 1
ATOM 1864 C CA . GLY A 1 239 ? -20.931 0.093 18.051 1.00 82.94 239 GLY A CA 1
ATOM 1865 C C . GLY A 1 239 ? -20.381 0.166 16.626 1.00 82.94 239 GLY A C 1
ATOM 1866 O O . GLY A 1 239 ? -19.831 -0.832 16.167 1.00 82.94 239 GLY A O 1
ATOM 1867 N N . THR A 1 240 ? -20.474 1.322 15.965 1.00 86.94 240 THR A N 1
ATOM 1868 C CA . THR A 1 240 ? -19.796 1.617 14.692 1.00 86.94 240 THR A CA 1
ATOM 1869 C C . THR A 1 240 ? -18.334 2.021 14.910 1.00 86.94 240 THR A C 1
ATOM 1871 O O . THR A 1 240 ? -17.874 2.131 16.051 1.00 86.94 240 THR A O 1
ATOM 1874 N N . PHE A 1 241 ? -17.592 2.236 13.822 1.00 91.56 241 PHE A N 1
ATOM 1875 C CA . PHE A 1 241 ? -16.179 2.606 13.866 1.00 91.56 241 PHE A CA 1
ATOM 1876 C C . PHE A 1 241 ? -15.939 3.937 13.162 1.00 91.56 241 PHE A C 1
ATOM 1878 O O . PHE A 1 241 ? -16.440 4.155 12.062 1.00 91.56 241 PHE A O 1
ATOM 1885 N N . ASP A 1 242 ? -15.176 4.809 13.811 1.00 87.81 242 ASP A N 1
ATOM 1886 C CA . ASP A 1 242 ? -14.722 6.080 13.252 1.00 87.81 242 ASP A CA 1
ATOM 1887 C C . ASP A 1 242 ? -13.403 5.914 12.545 1.00 87.81 242 ASP A C 1
ATOM 1889 O O . ASP A 1 242 ? -12.484 5.373 13.152 1.00 87.81 242 ASP A O 1
ATOM 1893 N N . LEU A 1 243 ? -13.290 6.456 11.334 1.00 87.31 243 LEU A N 1
ATOM 1894 C CA . LEU A 1 243 ? -11.989 6.720 10.729 1.00 87.31 243 LEU A CA 1
ATOM 1895 C C . LEU A 1 243 ? -11.445 8.053 11.226 1.00 87.31 243 LEU A C 1
ATOM 1897 O O . LEU A 1 243 ? -12.184 9.027 11.369 1.00 87.31 243 LEU A O 1
ATOM 1901 N N . ILE A 1 244 ? -10.148 8.072 11.501 1.00 83.75 244 ILE A N 1
ATOM 1902 C CA . ILE A 1 244 ? -9.453 9.229 12.061 1.00 83.75 244 ILE A CA 1
ATOM 1903 C C . ILE A 1 244 ? -8.402 9.675 11.052 1.00 83.75 244 ILE A C 1
ATOM 1905 O O . ILE A 1 244 ? -8.595 10.696 10.402 1.00 83.75 244 ILE A O 1
ATOM 1909 N N . GLU A 1 245 ? -7.376 8.855 10.832 1.00 85.69 245 GLU A N 1
ATOM 1910 C CA . GLU A 1 245 ? -6.449 9.016 9.711 1.00 85.69 245 GLU A CA 1
ATOM 1911 C C . GLU A 1 245 ? -6.841 8.105 8.563 1.00 85.69 245 GLU A C 1
ATOM 1913 O O . GLU A 1 245 ? -7.278 6.974 8.789 1.00 85.69 245 GLU A O 1
ATOM 1918 N N . VAL A 1 246 ? -6.633 8.568 7.334 1.00 90.75 246 VAL A N 1
ATOM 1919 C CA . VAL A 1 246 ? -6.924 7.789 6.131 1.00 90.75 246 VAL A CA 1
ATOM 1920 C C . VAL A 1 246 ? -5.856 8.047 5.078 1.00 90.75 246 VAL A C 1
ATOM 1922 O O . VAL A 1 246 ? -5.442 9.182 4.868 1.00 90.75 246 VAL A O 1
ATOM 1925 N N . ALA A 1 247 ? -5.464 6.991 4.380 1.00 93.25 247 ALA A N 1
ATOM 1926 C CA . ALA A 1 247 ? -4.746 7.034 3.122 1.00 93.25 247 ALA A CA 1
ATOM 1927 C C . ALA A 1 247 ? -5.432 6.091 2.132 1.00 93.25 247 ALA A C 1
ATOM 1929 O O . ALA A 1 247 ? -5.868 4.998 2.506 1.00 93.25 247 ALA A O 1
ATOM 1930 N N . LEU A 1 248 ? -5.506 6.515 0.873 1.00 95.56 248 LEU A N 1
ATOM 1931 C CA . LEU A 1 248 ? -5.958 5.681 -0.231 1.00 95.56 248 LEU A CA 1
ATOM 1932 C C . LEU A 1 248 ? -4.781 5.349 -1.139 1.00 95.56 248 LEU A C 1
ATOM 1934 O O . LEU A 1 248 ? -3.896 6.176 -1.346 1.00 95.56 248 LEU A O 1
ATOM 1938 N N . MET A 1 249 ? -4.795 4.140 -1.682 1.00 95.88 249 MET A N 1
ATOM 1939 C CA . MET A 1 249 ? -3.801 3.668 -2.633 1.00 95.88 249 MET A CA 1
ATOM 1940 C C . MET A 1 249 ? -4.520 2.901 -3.746 1.00 95.88 249 MET A C 1
ATOM 1942 O O . MET A 1 249 ? -5.061 1.821 -3.483 1.00 95.88 249 MET A O 1
ATOM 1946 N N . PRO A 1 250 ? -4.588 3.455 -4.969 1.00 96.00 250 PRO A N 1
ATOM 1947 C CA . PRO A 1 250 ? -5.007 2.714 -6.150 1.00 96.00 250 PRO A CA 1
ATOM 1948 C C . PRO A 1 250 ? -4.026 1.578 -6.446 1.00 96.00 250 PRO A C 1
ATOM 1950 O O . PRO A 1 250 ? -2.810 1.731 -6.312 1.00 96.00 250 PRO A O 1
ATOM 1953 N N . VAL A 1 251 ? -4.557 0.418 -6.821 1.00 95.50 251 VAL A N 1
ATOM 1954 C CA . VAL A 1 251 ? -3.771 -0.799 -7.027 1.00 95.50 251 VAL A CA 1
ATOM 1955 C C . VAL A 1 251 ? -4.316 -1.568 -8.237 1.00 95.50 251 VAL A C 1
ATOM 1957 O O . VAL A 1 251 ? -5.529 -1.690 -8.399 1.00 95.50 251 VAL A O 1
ATOM 1960 N N . THR A 1 252 ? -3.445 -2.082 -9.113 1.00 94.69 252 THR A N 1
ATOM 1961 C CA . THR A 1 252 ? -3.864 -2.883 -10.283 1.00 94.69 252 THR A CA 1
ATOM 1962 C C . THR A 1 252 ? -4.446 -4.241 -9.870 1.00 94.69 252 THR A C 1
ATOM 1964 O O . THR A 1 252 ? -4.307 -4.653 -8.719 1.00 94.69 252 THR A O 1
ATOM 1967 N N . ALA A 1 253 ? -5.047 -4.988 -10.804 1.00 92.50 253 ALA A N 1
ATOM 1968 C CA . ALA A 1 253 ? -5.502 -6.365 -10.563 1.00 92.50 253 ALA A CA 1
ATOM 1969 C C . ALA A 1 253 ? -4.384 -7.308 -10.056 1.00 92.50 253 ALA A C 1
ATOM 1971 O O . ALA A 1 253 ? -4.642 -8.287 -9.357 1.00 92.50 253 ALA A O 1
ATOM 1972 N N . GLU A 1 254 ? -3.124 -7.004 -10.372 1.00 94.50 254 GLU A N 1
ATOM 1973 C CA . GLU A 1 254 ? -1.924 -7.713 -9.913 1.00 94.50 254 GLU A CA 1
ATOM 1974 C C . GLU A 1 254 ? -1.458 -7.287 -8.511 1.00 94.50 254 GLU A C 1
ATOM 1976 O O . GLU A 1 254 ? -0.392 -7.703 -8.051 1.00 94.50 254 GLU A O 1
ATOM 1981 N N . TRP A 1 255 ? -2.244 -6.472 -7.810 1.00 95.56 255 TRP A N 1
ATOM 1982 C CA . TRP A 1 255 ? -1.935 -5.903 -6.498 1.00 95.56 255 TRP A CA 1
ATOM 1983 C C . TRP A 1 255 ? -0.696 -4.988 -6.469 1.00 95.56 255 TRP A C 1
ATOM 1985 O O . TRP A 1 255 ? -0.030 -4.869 -5.437 1.00 95.56 255 TRP A O 1
ATOM 1995 N N . LEU A 1 256 ? -0.386 -4.340 -7.598 1.00 96.00 256 LEU A N 1
ATOM 1996 C CA . LEU A 1 256 ? 0.712 -3.379 -7.728 1.00 96.00 256 LEU A CA 1
ATOM 1997 C C . LEU A 1 256 ? 0.187 -1.937 -7.573 1.00 96.00 256 LEU A C 1
ATOM 1999 O O . LEU A 1 256 ? -0.721 -1.557 -8.317 1.00 96.00 256 LEU A O 1
ATOM 2003 N N . PRO A 1 257 ? 0.706 -1.138 -6.622 1.00 95.81 257 PRO A N 1
ATOM 2004 C CA . PRO A 1 257 ? 0.282 0.250 -6.441 1.00 95.81 257 PRO A CA 1
ATOM 2005 C C . PRO A 1 257 ? 0.637 1.144 -7.627 1.00 95.81 257 PRO A C 1
ATOM 2007 O O . PRO A 1 257 ? 1.634 0.896 -8.309 1.00 95.81 257 PRO A O 1
ATOM 2010 N N . TYR A 1 258 ? -0.144 2.202 -7.832 1.00 94.62 258 TYR A N 1
ATOM 2011 C CA . TYR A 1 258 ? 0.162 3.257 -8.796 1.00 94.62 258 TYR A CA 1
ATOM 2012 C C . TYR A 1 258 ? -0.444 4.604 -8.371 1.00 94.62 258 TYR A C 1
ATOM 2014 O O . TYR A 1 258 ? -1.439 4.649 -7.645 1.00 94.62 258 TYR A O 1
ATOM 2022 N N . GLU A 1 259 ? 0.149 5.700 -8.840 1.00 91.50 259 GLU A N 1
ATOM 2023 C CA . GLU A 1 259 ? -0.225 7.072 -8.470 1.00 91.50 259 GLU A CA 1
ATOM 2024 C C . GLU A 1 259 ? -0.896 7.849 -9.612 1.00 91.50 259 GLU A C 1
ATOM 2026 O O . GLU A 1 259 ? -1.676 8.764 -9.349 1.00 91.50 259 GLU A O 1
ATOM 2031 N N . THR A 1 260 ? -0.642 7.480 -10.872 1.00 92.12 260 THR A N 1
ATOM 2032 C CA . THR A 1 260 ? -1.157 8.178 -12.065 1.00 92.12 260 THR A CA 1
ATOM 2033 C C . THR A 1 260 ? -1.692 7.208 -13.123 1.00 92.12 260 THR A C 1
ATOM 2035 O O . THR A 1 260 ? -1.465 5.995 -13.054 1.00 92.12 260 THR A O 1
ATOM 2038 N N . SER A 1 261 ? -2.417 7.732 -14.119 1.00 91.62 261 SER A N 1
ATOM 2039 C CA . SER A 1 261 ? -2.847 6.967 -15.300 1.00 91.62 261 SER A CA 1
ATOM 2040 C C . SER A 1 261 ? -1.664 6.378 -16.062 1.00 91.62 261 SER A C 1
ATOM 2042 O O . SER A 1 261 ? -1.689 5.199 -16.410 1.00 91.62 261 SER A O 1
ATOM 2044 N N . ASP A 1 262 ? -0.618 7.175 -16.249 1.00 92.00 262 ASP A N 1
ATOM 2045 C CA . ASP A 1 262 ? 0.554 6.822 -17.049 1.00 92.00 262 ASP A CA 1
ATOM 2046 C C . ASP A 1 262 ? 1.354 5.728 -16.343 1.00 92.00 262 ASP A C 1
ATOM 2048 O O . ASP A 1 262 ? 1.816 4.768 -16.959 1.00 92.00 262 ASP A O 1
ATOM 2052 N N . GLU A 1 263 ? 1.439 5.803 -15.011 1.00 93.62 263 GLU A N 1
ATOM 2053 C CA . GLU A 1 263 ? 2.057 4.757 -14.208 1.00 93.62 263 GLU A CA 1
ATOM 2054 C C . GLU A 1 263 ? 1.249 3.462 -14.236 1.00 93.62 263 GLU A C 1
ATOM 2056 O O . GLU A 1 263 ? 1.821 2.378 -14.372 1.00 93.62 263 GLU A O 1
ATOM 2061 N N . ARG A 1 264 ? -0.084 3.554 -14.181 1.00 93.94 264 ARG A N 1
ATOM 2062 C CA . ARG A 1 264 ? -0.953 2.388 -14.369 1.00 93.94 264 ARG A CA 1
ATOM 2063 C C . ARG A 1 264 ? -0.738 1.756 -15.744 1.00 93.94 264 ARG A C 1
ATOM 2065 O O . ARG A 1 264 ? -0.655 0.529 -15.831 1.00 93.94 264 ARG A O 1
ATOM 2072 N N . TYR A 1 265 ? -0.640 2.563 -16.801 1.00 93.50 265 TYR A N 1
ATOM 2073 C CA . TYR A 1 265 ? -0.363 2.078 -18.151 1.00 93.50 265 TYR A CA 1
ATOM 2074 C C . TYR A 1 265 ? 1.003 1.391 -18.217 1.00 93.50 265 TYR A C 1
ATOM 2076 O O . TYR A 1 265 ? 1.098 0.266 -18.706 1.00 93.50 265 TYR A O 1
ATOM 2084 N N . LEU A 1 266 ? 2.049 2.020 -17.675 1.00 95.81 266 LEU A N 1
ATOM 2085 C CA . LEU A 1 266 ? 3.403 1.472 -17.625 1.00 95.81 266 LEU A CA 1
ATOM 2086 C C . LEU A 1 266 ? 3.441 0.113 -16.906 1.00 95.81 266 LEU A C 1
ATOM 2088 O O . LEU A 1 266 ? 4.008 -0.851 -17.427 1.00 95.81 266 LEU A O 1
ATOM 2092 N N . VAL A 1 267 ? 2.801 0.011 -15.735 1.00 95.81 267 VAL A N 1
ATOM 2093 C CA . VAL A 1 267 ? 2.681 -1.246 -14.977 1.00 95.81 267 VAL A CA 1
ATOM 2094 C C . VAL A 1 267 ? 1.942 -2.299 -15.803 1.00 95.81 267 VAL A C 1
ATOM 2096 O O . VAL A 1 267 ? 2.439 -3.416 -15.952 1.00 95.81 267 VAL A O 1
ATOM 2099 N N . GLY A 1 268 ? 0.794 -1.949 -16.389 1.00 94.75 268 GLY A N 1
ATOM 2100 C CA . GLY A 1 268 ? 0.016 -2.852 -17.240 1.00 94.75 268 GLY A CA 1
ATOM 2101 C C . GLY A 1 268 ? 0.814 -3.351 -18.447 1.00 94.75 268 GLY A C 1
ATOM 2102 O O . GLY A 1 268 ? 0.824 -4.551 -18.730 1.00 94.75 268 GLY A O 1
ATOM 2103 N N . LYS A 1 269 ? 1.563 -2.459 -19.105 1.00 95.62 269 LYS A N 1
ATOM 2104 C CA . LYS A 1 269 ? 2.466 -2.792 -20.209 1.00 95.62 269 LYS A CA 1
ATOM 2105 C C . LYS A 1 269 ? 3.573 -3.740 -19.762 1.00 95.62 269 LYS A C 1
ATOM 2107 O O . LYS A 1 269 ? 3.809 -4.740 -20.431 1.00 95.62 269 LYS A O 1
ATOM 2112 N N . ALA A 1 270 ? 4.208 -3.502 -18.615 1.00 96.75 270 ALA A N 1
ATOM 2113 C CA . ALA A 1 270 ? 5.236 -4.394 -18.083 1.00 96.75 270 ALA A CA 1
ATOM 2114 C C . ALA A 1 270 ? 4.673 -5.782 -17.705 1.00 96.75 270 ALA A C 1
ATOM 2116 O O . ALA A 1 270 ? 5.320 -6.807 -17.944 1.00 96.75 270 ALA A O 1
ATOM 2117 N N . VAL A 1 271 ? 3.455 -5.847 -17.160 1.00 95.81 271 VAL A N 1
ATOM 2118 C CA . VAL A 1 271 ? 2.764 -7.110 -16.854 1.00 95.81 271 VAL A CA 1
ATOM 2119 C C . VAL A 1 271 ? 2.422 -7.878 -18.135 1.00 95.81 271 VAL A C 1
ATOM 2121 O O . VAL A 1 271 ? 2.763 -9.061 -18.233 1.00 95.81 271 VAL A O 1
ATOM 2124 N N . ALA A 1 272 ? 1.816 -7.223 -19.131 1.00 94.56 272 ALA A N 1
ATOM 2125 C CA . ALA A 1 272 ? 1.496 -7.810 -20.439 1.00 94.56 272 ALA A CA 1
ATOM 2126 C C . ALA A 1 272 ? 2.766 -8.247 -21.195 1.00 94.56 272 ALA A C 1
ATOM 2128 O O . ALA A 1 272 ? 2.841 -9.360 -21.720 1.00 94.56 272 ALA A O 1
ATOM 2129 N N . GLU A 1 273 ? 3.797 -7.402 -21.114 1.00 95.62 273 GLU A N 1
ATOM 2130 C CA . GLU A 1 273 ? 5.215 -7.607 -21.415 1.00 95.62 273 GLU A CA 1
ATOM 2131 C C . GLU A 1 273 ? 5.793 -8.896 -20.811 1.00 95.62 273 GLU A C 1
ATOM 2133 O O . GLU A 1 273 ? 6.854 -9.355 -21.214 1.00 95.62 273 GLU A O 1
ATOM 2138 N N . LYS A 1 274 ? 5.153 -9.491 -19.794 1.00 95.38 274 LYS A N 1
ATOM 2139 C CA . LYS A 1 274 ? 5.709 -10.554 -18.941 1.00 95.38 274 LYS A CA 1
ATOM 2140 C C . LYS A 1 274 ? 7.078 -10.165 -18.376 1.00 95.38 274 LYS A C 1
ATOM 2142 O O . LYS A 1 274 ? 7.971 -11.014 -18.321 1.00 95.38 274 LYS A O 1
ATOM 2147 N N . ARG A 1 275 ? 7.286 -8.897 -18.018 1.00 94.81 275 ARG A N 1
ATOM 2148 C CA . ARG A 1 275 ? 8.549 -8.391 -17.457 1.00 94.81 275 ARG A CA 1
ATOM 2149 C C . ARG A 1 275 ? 8.747 -8.866 -16.018 1.00 94.81 275 ARG A C 1
ATOM 2151 O O . ARG A 1 275 ? 7.784 -9.201 -15.326 1.00 94.81 275 ARG A O 1
ATOM 2158 N N . ARG A 1 276 ? 10.000 -8.878 -15.557 1.00 94.38 276 ARG A N 1
ATOM 2159 C CA . ARG A 1 276 ? 10.342 -8.990 -14.129 1.00 94.38 276 ARG A CA 1
ATOM 2160 C C . ARG A 1 276 ? 10.747 -7.617 -13.620 1.00 94.38 276 ARG A C 1
ATOM 2162 O O . ARG A 1 276 ? 11.655 -7.015 -14.187 1.00 94.38 276 ARG A O 1
ATOM 2169 N N . PHE A 1 277 ? 10.113 -7.139 -12.556 1.00 94.19 277 PHE A N 1
ATOM 2170 C CA . PHE A 1 277 ? 10.366 -5.786 -12.070 1.00 94.19 277 PHE A CA 1
ATOM 2171 C C . PHE A 1 277 ? 10.048 -5.606 -10.588 1.00 94.19 277 PHE A C 1
ATOM 2173 O O . PHE A 1 277 ? 9.479 -6.488 -9.945 1.00 94.19 277 PHE A O 1
ATOM 2180 N N . MET A 1 278 ? 10.425 -4.445 -10.067 1.00 93.75 278 MET A N 1
ATOM 2181 C CA . MET A 1 278 ? 9.968 -3.907 -8.788 1.00 93.75 278 MET A CA 1
ATOM 2182 C C . MET A 1 278 ? 9.293 -2.558 -9.026 1.00 93.75 278 MET A C 1
ATOM 2184 O O . MET A 1 278 ? 9.766 -1.774 -9.846 1.00 93.75 278 MET A O 1
ATOM 2188 N N . LYS A 1 279 ? 8.188 -2.299 -8.330 1.00 94.75 279 LYS A N 1
ATOM 2189 C CA . LYS A 1 279 ? 7.489 -1.011 -8.309 1.00 94.75 279 LYS A CA 1
ATOM 2190 C C . LYS A 1 279 ? 8.130 -0.108 -7.252 1.00 94.75 279 LYS A C 1
ATOM 2192 O O . LYS A 1 279 ? 8.190 -0.505 -6.092 1.00 94.75 279 LYS A O 1
ATOM 2197 N N . GLY A 1 280 ? 8.572 1.090 -7.634 1.00 92.38 280 GLY A N 1
ATOM 2198 C CA . GLY A 1 280 ? 9.002 2.105 -6.663 1.00 92.38 280 GLY A CA 1
ATOM 2199 C C . GLY A 1 280 ? 7.801 2.710 -5.933 1.00 92.38 280 GLY A C 1
ATOM 2200 O O . GLY A 1 280 ? 6.736 2.860 -6.534 1.00 92.38 280 GLY A O 1
ATOM 2201 N N . LEU A 1 281 ? 7.934 3.046 -4.649 1.00 91.31 281 LEU A N 1
ATOM 2202 C CA 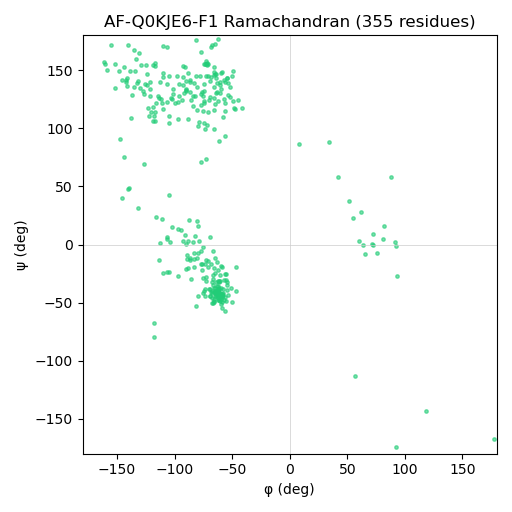. LEU A 1 281 ? 6.858 3.661 -3.867 1.00 91.31 281 LEU A CA 1
ATOM 2203 C C . LEU A 1 281 ? 7.312 4.981 -3.266 1.00 91.31 281 LEU A C 1
ATOM 2205 O O . LEU A 1 281 ? 8.383 5.079 -2.680 1.00 91.31 281 LEU A O 1
ATOM 2209 N N . ARG A 1 282 ? 6.453 5.996 -3.322 1.00 89.25 282 ARG A N 1
ATOM 2210 C CA . ARG A 1 282 ? 6.734 7.315 -2.757 1.00 89.25 282 ARG A CA 1
ATOM 2211 C C . ARG A 1 282 ? 6.577 7.327 -1.240 1.00 89.25 282 ARG A C 1
ATOM 2213 O O . ARG A 1 282 ? 5.591 7.833 -0.700 1.00 89.25 282 ARG A O 1
ATOM 2220 N N . VAL A 1 283 ? 7.489 6.680 -0.519 1.00 88.19 283 VAL A N 1
ATOM 2221 C CA . VAL A 1 283 ? 7.387 6.545 0.940 1.00 88.19 283 VAL A CA 1
ATOM 2222 C C . VAL A 1 283 ? 7.710 7.883 1.596 1.00 88.19 283 VAL A C 1
ATOM 2224 O O . VAL A 1 283 ? 8.868 8.243 1.750 1.00 88.19 283 VAL A O 1
ATOM 2227 N N . ASN A 1 284 ? 6.667 8.634 1.972 1.00 85.44 284 ASN A N 1
ATOM 2228 C CA . ASN A 1 284 ? 6.761 9.978 2.565 1.00 85.44 284 ASN A CA 1
ATOM 2229 C C . ASN A 1 284 ? 7.447 11.065 1.712 1.00 85.44 284 ASN A C 1
ATOM 2231 O O . ASN A 1 284 ? 7.552 12.198 2.191 1.00 85.44 284 ASN A O 1
ATOM 2235 N N . LEU A 1 285 ? 7.853 10.743 0.483 1.00 81.94 285 LEU A N 1
ATOM 2236 C CA . LEU A 1 285 ? 8.398 11.710 -0.464 1.00 81.94 285 LEU A CA 1
ATOM 2237 C C . LEU A 1 285 ? 7.287 12.626 -1.000 1.00 81.94 285 LEU A C 1
ATOM 2239 O O . LEU A 1 285 ? 6.099 12.260 -1.038 1.00 81.94 285 LEU A O 1
ATOM 2243 N N . ASP A 1 286 ? 7.694 13.815 -1.434 1.00 79.00 286 ASP A N 1
ATOM 2244 C CA . ASP A 1 286 ? 6.785 14.789 -2.022 1.00 79.00 286 ASP A CA 1
ATOM 2245 C C . ASP A 1 286 ? 6.390 14.382 -3.451 1.00 79.00 286 ASP A C 1
ATOM 2247 O O . ASP A 1 286 ? 7.104 13.622 -4.109 1.00 79.00 286 ASP A O 1
ATOM 2251 N N . LEU A 1 287 ? 5.229 14.846 -3.936 1.00 75.38 287 LEU A N 1
ATOM 2252 C CA . LEU A 1 287 ? 4.744 14.489 -5.283 1.00 75.38 287 LEU A CA 1
ATOM 2253 C C . LEU A 1 287 ? 5.749 14.892 -6.368 1.00 75.38 287 LEU A C 1
ATOM 2255 O O . LEU A 1 287 ? 5.998 14.109 -7.278 1.00 75.38 287 LEU A O 1
ATOM 2259 N N . ASP A 1 288 ? 6.388 16.048 -6.192 1.00 76.12 288 ASP A N 1
ATOM 2260 C CA . ASP A 1 288 ? 7.380 16.593 -7.123 1.00 76.12 288 ASP A CA 1
ATOM 2261 C C . ASP A 1 288 ? 8.766 15.952 -6.956 1.00 76.12 288 ASP A C 1
ATOM 2263 O O . ASP A 1 288 ? 9.673 16.220 -7.738 1.00 76.12 288 ASP A O 1
ATOM 2267 N N . THR A 1 289 ? 8.963 15.110 -5.931 1.00 80.56 289 THR A N 1
ATOM 2268 C CA . THR A 1 289 ? 10.223 14.378 -5.778 1.00 80.56 289 THR A CA 1
ATOM 2269 C C . THR A 1 289 ? 10.276 13.253 -6.814 1.00 80.56 289 THR A C 1
ATOM 2271 O O . THR A 1 289 ? 9.394 12.378 -6.801 1.00 80.56 289 THR A O 1
ATOM 2274 N N . PRO A 1 290 ? 11.295 13.231 -7.692 1.00 81.12 290 PRO A N 1
ATOM 2275 C CA . PRO A 1 290 ? 11.433 12.182 -8.688 1.00 81.12 290 PRO A CA 1
ATOM 2276 C C . PRO A 1 290 ? 11.672 10.817 -8.042 1.00 81.12 290 PRO A C 1
ATOM 2278 O O . PRO A 1 290 ? 12.363 10.695 -7.030 1.00 81.12 290 PRO A O 1
ATOM 2281 N N . ILE A 1 291 ? 11.101 9.777 -8.645 1.00 86.75 291 ILE A N 1
ATOM 2282 C CA . ILE A 1 291 ? 11.309 8.382 -8.256 1.00 86.75 291 ILE A CA 1
ATOM 2283 C C . ILE A 1 291 ? 11.215 7.508 -9.502 1.00 86.75 291 ILE A C 1
ATOM 2285 O O . ILE A 1 291 ? 10.434 7.794 -10.410 1.00 86.75 291 ILE A O 1
ATOM 2289 N N . ALA A 1 292 ? 11.956 6.401 -9.515 1.00 90.94 292 ALA A N 1
ATOM 2290 C CA . ALA A 1 292 ? 11.739 5.371 -10.516 1.00 90.94 292 ALA A CA 1
ATOM 2291 C C . ALA A 1 292 ? 10.349 4.747 -10.314 1.00 90.94 292 ALA A C 1
ATOM 2293 O O . ALA A 1 292 ? 10.061 4.158 -9.269 1.00 90.94 292 ALA A O 1
ATOM 2294 N N . SER A 1 293 ? 9.487 4.826 -11.327 1.00 92.69 293 SER A N 1
ATOM 2295 C CA . SER A 1 293 ? 8.190 4.150 -11.300 1.00 92.69 293 SER A CA 1
ATOM 2296 C C . SER A 1 293 ? 8.375 2.636 -11.263 1.00 92.69 293 SER A C 1
ATOM 2298 O O . SER A 1 293 ? 7.708 1.964 -10.471 1.00 92.69 293 SER A O 1
ATOM 2300 N N . LEU A 1 294 ? 9.309 2.111 -12.067 1.00 94.12 294 LEU A N 1
ATOM 2301 C CA . LEU A 1 294 ? 9.675 0.695 -12.132 1.00 94.12 294 LEU A CA 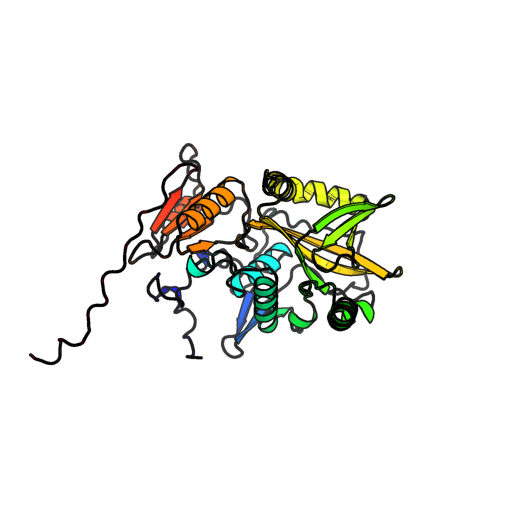1
ATOM 2302 C C . LEU A 1 294 ? 11.192 0.506 -12.146 1.00 94.12 294 LEU A C 1
ATOM 2304 O O . LEU A 1 294 ? 11.917 1.286 -12.750 1.00 94.12 294 LEU A O 1
ATOM 2308 N N . VAL A 1 295 ? 11.657 -0.606 -11.584 1.00 93.12 295 VAL A N 1
ATOM 2309 C CA . VAL A 1 295 ? 13.013 -1.126 -11.785 1.00 93.12 295 VAL A CA 1
ATOM 2310 C C . VAL A 1 295 ? 12.910 -2.484 -12.470 1.00 93.12 295 VAL A C 1
ATOM 2312 O O . VAL A 1 295 ? 12.504 -3.472 -11.852 1.00 93.12 295 VAL A O 1
ATOM 2315 N N . LEU A 1 296 ? 13.242 -2.539 -13.759 1.00 93.31 296 LEU A N 1
ATOM 2316 C CA . LEU A 1 296 ? 13.266 -3.766 -14.553 1.00 93.31 296 LEU A CA 1
ATOM 2317 C C . LEU A 1 296 ? 14.492 -4.603 -14.178 1.00 93.31 296 LEU A C 1
ATOM 2319 O O . LEU A 1 296 ? 15.613 -4.105 -14.118 1.00 93.31 296 LEU A O 1
ATOM 2323 N N . LYS A 1 297 ? 14.266 -5.895 -13.942 1.00 89.94 297 LYS A N 1
ATOM 2324 C CA . LYS A 1 297 ? 15.280 -6.877 -13.517 1.00 89.94 297 LYS A CA 1
ATOM 2325 C C . LYS A 1 297 ? 15.675 -7.848 -14.638 1.00 89.94 297 LYS A C 1
ATOM 2327 O O . LYS A 1 297 ? 16.380 -8.822 -14.389 1.00 89.94 297 LYS A O 1
ATOM 2332 N N . ASP A 1 298 ? 15.161 -7.645 -15.851 1.00 89.12 298 ASP A N 1
ATOM 2333 C CA . ASP A 1 298 ? 15.335 -8.530 -17.013 1.00 89.12 298 ASP A CA 1
ATOM 2334 C C . ASP A 1 298 ? 16.101 -7.874 -18.181 1.00 89.12 298 ASP A C 1
ATOM 2336 O O . ASP A 1 298 ? 15.972 -8.293 -19.332 1.00 89.12 298 ASP A O 1
ATOM 2340 N N . THR A 1 299 ? 16.911 -6.858 -17.877 1.00 85.81 299 THR A N 1
ATOM 2341 C CA . THR A 1 299 ? 17.602 -5.978 -18.837 1.00 85.81 299 THR A CA 1
ATOM 2342 C C . THR A 1 299 ? 19.109 -6.226 -18.965 1.00 85.81 299 THR A C 1
ATOM 2344 O O . THR A 1 299 ? 19.777 -5.503 -19.692 1.00 85.81 299 THR A O 1
ATOM 2347 N N . GLY A 1 300 ? 19.650 -7.269 -18.326 1.00 80.25 300 GLY A N 1
ATOM 2348 C CA . GLY A 1 300 ? 21.062 -7.657 -18.446 1.00 80.25 300 GLY A CA 1
ATOM 2349 C C . GLY A 1 300 ? 21.813 -7.592 -17.120 1.00 80.25 300 GLY A C 1
ATOM 2350 O O . GLY A 1 300 ? 21.261 -7.965 -16.083 1.00 80.25 300 GLY A O 1
ATOM 2351 N N . GLU A 1 301 ? 23.084 -7.180 -17.170 1.00 75.06 301 GLU A N 1
ATOM 2352 C CA . GLU A 1 301 ? 23.950 -7.074 -15.984 1.00 75.06 301 GLU A CA 1
ATOM 2353 C C . GLU A 1 301 ? 23.457 -6.000 -15.009 1.00 75.06 301 GLU A C 1
ATOM 2355 O O . GLU A 1 301 ? 23.454 -6.235 -13.801 1.00 75.06 301 GLU A O 1
ATOM 2360 N N . GLU A 1 302 ? 22.939 -4.887 -15.531 1.00 80.00 302 GLU A N 1
ATOM 2361 C CA . GLU A 1 302 ? 22.342 -3.808 -14.746 1.00 80.00 302 GLU A CA 1
ATOM 2362 C C . GLU A 1 302 ? 20.811 -3.813 -14.841 1.00 80.00 302 GLU A C 1
ATOM 2364 O O . GLU A 1 302 ? 20.209 -4.136 -15.874 1.00 80.00 302 GLU A O 1
ATOM 2369 N N . ALA A 1 303 ? 20.166 -3.454 -13.731 1.00 85.94 303 ALA A N 1
ATOM 2370 C CA . ALA A 1 303 ? 18.735 -3.196 -13.718 1.00 85.94 303 ALA A CA 1
ATOM 2371 C C . ALA A 1 303 ? 18.458 -1.887 -14.470 1.00 85.94 303 ALA A C 1
ATOM 2373 O O . ALA A 1 303 ? 19.326 -1.017 -14.540 1.00 85.94 303 ALA A O 1
ATOM 2374 N N . SER A 1 304 ? 17.250 -1.728 -15.009 1.00 90.69 304 SER A N 1
ATOM 2375 C CA . SER A 1 304 ? 16.835 -0.463 -15.626 1.00 90.69 304 SER A CA 1
ATOM 2376 C C . SER A 1 304 ? 15.772 0.235 -14.788 1.00 90.69 304 SER A C 1
ATOM 2378 O O . SER A 1 304 ? 14.672 -0.295 -14.626 1.00 90.69 304 SER A O 1
ATOM 2380 N N . ALA A 1 305 ? 16.088 1.419 -14.269 1.00 91.94 305 ALA A N 1
ATOM 2381 C CA . ALA A 1 305 ? 15.146 2.294 -13.583 1.00 91.94 305 ALA A CA 1
ATOM 2382 C C . ALA A 1 305 ? 14.383 3.142 -14.607 1.00 91.94 305 ALA A C 1
ATOM 2384 O O . ALA A 1 305 ? 14.980 3.916 -15.352 1.00 91.94 305 ALA A O 1
ATOM 2385 N N . ILE A 1 306 ? 13.062 2.987 -14.636 1.00 93.44 306 ILE A N 1
ATOM 2386 C CA . ILE A 1 306 ? 12.156 3.688 -15.543 1.00 93.44 306 ILE A CA 1
ATOM 2387 C C . ILE A 1 306 ? 11.521 4.862 -14.806 1.00 93.44 306 ILE A C 1
ATOM 2389 O O . ILE A 1 306 ? 10.844 4.660 -13.794 1.00 93.44 306 ILE A O 1
ATOM 2393 N N . HIS A 1 307 ? 11.710 6.065 -15.338 1.00 92.12 307 HIS A N 1
ATOM 2394 C CA . HIS A 1 307 ? 11.144 7.313 -14.829 1.00 92.12 307 HIS A CA 1
ATOM 2395 C C . HIS A 1 307 ? 10.122 7.826 -15.838 1.00 92.12 307 HIS A C 1
ATOM 2397 O O . HIS A 1 307 ? 10.436 7.960 -17.021 1.00 92.12 307 HIS A O 1
ATOM 2403 N N . ILE A 1 308 ? 8.895 8.077 -15.384 1.00 90.25 308 ILE A N 1
ATOM 2404 C CA . ILE A 1 308 ? 7.864 8.677 -16.233 1.00 90.25 308 ILE A CA 1
ATOM 2405 C C . ILE A 1 308 ? 8.173 10.165 -16.339 1.00 90.25 308 ILE A C 1
ATOM 2407 O O . ILE A 1 308 ? 8.223 10.850 -15.320 1.00 90.25 308 ILE A O 1
ATOM 2411 N N . HIS A 1 309 ? 8.403 10.642 -17.556 1.00 83.75 309 HIS A N 1
ATOM 2412 C CA . HIS A 1 309 ? 8.673 12.048 -17.839 1.00 83.75 309 HIS A CA 1
ATOM 2413 C C . HIS A 1 309 ? 8.210 12.357 -19.256 1.00 83.75 309 HIS A C 1
ATOM 2415 O O . HIS A 1 309 ? 8.507 11.589 -20.179 1.00 83.75 309 HIS A O 1
ATOM 2421 N N . ASP A 1 310 ? 7.504 13.471 -19.437 1.00 73.12 310 ASP A N 1
ATOM 2422 C CA . ASP A 1 310 ? 7.233 13.957 -20.782 1.00 73.12 310 ASP A CA 1
ATOM 2423 C C . ASP A 1 310 ? 8.509 14.600 -21.336 1.00 73.12 310 ASP A C 1
ATOM 2425 O O . ASP A 1 310 ? 8.988 15.598 -20.816 1.00 73.12 310 ASP A O 1
ATOM 2429 N N . ARG A 1 311 ? 9.093 14.017 -22.387 1.00 66.38 311 ARG A N 1
ATOM 2430 C CA . ARG A 1 311 ? 10.353 14.500 -22.980 1.00 66.38 311 ARG A CA 1
ATOM 2431 C C . ARG A 1 311 ? 10.256 15.903 -23.580 1.00 66.38 311 ARG A C 1
ATOM 2433 O O . ARG A 1 311 ? 11.297 16.483 -23.873 1.00 66.38 311 ARG A O 1
ATOM 2440 N N . ASP A 1 312 ? 9.040 16.403 -23.787 1.00 67.25 312 ASP A N 1
ATOM 2441 C CA . ASP A 1 312 ? 8.798 17.769 -24.245 1.00 67.25 312 ASP A CA 1
ATOM 2442 C C . ASP A 1 312 ? 8.999 18.800 -23.110 1.00 67.25 312 ASP A C 1
ATOM 2444 O O . ASP A 1 312 ? 9.207 19.981 -23.389 1.00 67.25 312 ASP A O 1
ATOM 2448 N N . ASP A 1 313 ? 9.012 18.350 -21.849 1.00 71.00 313 ASP A N 1
ATOM 2449 C CA . ASP A 1 313 ? 9.291 19.171 -20.671 1.00 71.00 313 ASP A CA 1
ATOM 2450 C C . ASP A 1 313 ? 10.781 19.138 -20.299 1.00 71.00 313 ASP A C 1
ATOM 2452 O O . ASP A 1 313 ? 11.447 18.096 -20.365 1.00 71.00 313 ASP A O 1
ATOM 2456 N N . GLU A 1 314 ? 11.305 20.273 -19.827 1.00 73.62 314 GLU A N 1
ATOM 2457 C CA . GLU A 1 314 ? 12.656 20.331 -19.266 1.00 73.62 314 GLU A CA 1
ATOM 2458 C C . GLU A 1 314 ? 12.785 19.387 -18.060 1.00 73.62 314 GLU A C 1
ATOM 2460 O O . GLU A 1 314 ? 11.938 19.346 -17.162 1.00 73.62 314 GLU A O 1
ATOM 2465 N N . VAL A 1 315 ? 13.870 18.610 -18.037 1.00 71.50 315 VAL A N 1
ATOM 2466 C CA . VAL A 1 315 ? 14.187 17.727 -16.915 1.00 71.50 315 VAL A CA 1
ATOM 2467 C C . VAL A 1 315 ? 14.617 18.602 -15.741 1.00 71.50 315 VAL A C 1
ATOM 2469 O O . VAL A 1 315 ? 15.641 19.271 -15.797 1.00 71.50 315 VAL A O 1
ATOM 2472 N N . ALA A 1 316 ? 13.835 18.609 -14.664 1.00 73.56 316 ALA A N 1
ATOM 2473 C CA . ALA A 1 316 ? 14.177 19.388 -13.478 1.00 73.56 316 ALA A CA 1
ATOM 2474 C C . ALA A 1 316 ? 15.469 18.869 -12.810 1.00 73.56 316 ALA A C 1
ATOM 2476 O O . ALA A 1 316 ? 15.693 17.656 -12.753 1.00 73.56 316 ALA A O 1
ATOM 2477 N N . GLU A 1 317 ? 16.262 19.767 -12.207 1.00 74.69 317 GLU A N 1
ATOM 2478 C CA . GLU A 1 317 ? 17.539 19.438 -11.536 1.00 74.69 317 GLU A CA 1
ATOM 2479 C C . GLU A 1 317 ? 17.472 18.217 -10.585 1.00 74.69 317 GLU A C 1
ATOM 2481 O O . GLU A 1 317 ? 18.397 17.400 -10.595 1.00 74.69 317 GLU A O 1
ATOM 2486 N N . PRO A 1 318 ? 16.405 18.005 -9.776 1.00 74.44 318 PRO A N 1
ATOM 2487 C CA . PRO A 1 318 ? 16.326 16.827 -8.911 1.00 74.44 318 PRO A CA 1
ATOM 2488 C C . PRO A 1 318 ? 16.270 15.501 -9.679 1.00 74.44 318 PRO A C 1
ATOM 2490 O O . PRO A 1 318 ? 16.766 14.486 -9.185 1.00 74.44 318 PRO A O 1
ATOM 2493 N N . LEU A 1 319 ? 15.663 15.488 -10.873 1.00 76.44 319 LEU A N 1
ATOM 2494 C CA . LEU A 1 319 ? 15.615 14.301 -11.722 1.00 76.44 319 LEU A CA 1
ATOM 2495 C C . LEU A 1 319 ? 16.981 14.094 -12.376 1.00 76.44 319 LEU A C 1
ATOM 2497 O O . LEU A 1 319 ? 17.479 12.977 -12.339 1.00 76.44 319 LEU A O 1
ATOM 2501 N N . GLU A 1 320 ? 17.648 15.145 -12.856 1.00 76.06 320 GLU A N 1
ATOM 2502 C CA . GLU A 1 320 ? 19.020 15.039 -13.380 1.00 76.06 320 GLU A CA 1
ATOM 2503 C C . GLU A 1 320 ? 19.992 14.435 -12.355 1.00 76.06 320 GLU A C 1
ATOM 2505 O O . GLU A 1 320 ? 20.735 13.502 -12.669 1.00 76.06 320 GLU A O 1
ATOM 2510 N N . ALA A 1 321 ? 19.933 14.897 -11.102 1.00 73.81 321 ALA A N 1
ATOM 2511 C CA . ALA A 1 321 ? 20.745 14.355 -10.017 1.00 73.81 321 ALA A CA 1
ATOM 2512 C C . ALA A 1 321 ? 20.453 12.866 -9.751 1.00 73.81 321 ALA A C 1
ATOM 2514 O O . ALA A 1 321 ? 21.375 12.093 -9.484 1.00 73.81 321 ALA A O 1
ATOM 2515 N N . LEU A 1 322 ? 19.186 12.446 -9.852 1.00 75.88 322 LEU A N 1
ATOM 2516 C CA . LEU A 1 322 ? 18.788 11.042 -9.731 1.00 75.88 322 LEU A CA 1
ATOM 2517 C C . LEU A 1 322 ? 19.287 10.206 -10.918 1.00 75.88 322 LEU A C 1
ATOM 2519 O O . LEU A 1 322 ? 19.743 9.084 -10.715 1.00 75.88 322 LEU A O 1
ATOM 2523 N N . LEU A 1 323 ? 19.210 10.740 -12.141 1.00 79.69 323 LEU A N 1
ATOM 2524 C CA . LEU A 1 323 ? 19.667 10.083 -13.371 1.00 79.69 323 LEU A CA 1
ATOM 2525 C C . LEU A 1 323 ? 21.193 9.893 -13.408 1.00 79.69 323 LEU A C 1
ATOM 2527 O O . LEU A 1 323 ? 21.668 8.962 -14.053 1.00 79.69 323 LEU A O 1
ATOM 2531 N N . ALA A 1 324 ? 21.955 10.733 -12.701 1.00 71.50 324 ALA A N 1
ATOM 2532 C CA . ALA A 1 324 ? 23.408 10.614 -12.563 1.00 71.50 324 ALA A CA 1
ATOM 2533 C C . ALA A 1 324 ? 23.861 9.493 -11.596 1.00 71.50 324 ALA A C 1
ATOM 2535 O O . ALA A 1 324 ? 25.064 9.276 -11.420 1.00 71.50 324 ALA A O 1
ATOM 2536 N N . GLY A 1 325 ? 22.921 8.786 -10.955 1.00 68.44 325 GLY A N 1
ATOM 2537 C CA . GLY A 1 325 ? 23.206 7.661 -10.065 1.00 68.44 325 GLY A CA 1
ATOM 2538 C C . GLY A 1 325 ? 23.935 6.509 -10.769 1.00 68.44 325 GLY A C 1
ATOM 2539 O O . GLY A 1 325 ? 23.635 6.158 -11.906 1.00 68.44 325 GLY A O 1
ATOM 2540 N N . GLN A 1 326 ? 24.906 5.896 -10.084 1.00 67.44 326 GLN A N 1
ATOM 2541 C CA . GLN A 1 326 ? 25.658 4.747 -10.605 1.00 67.44 326 GLN A CA 1
ATOM 2542 C C . GLN A 1 326 ? 25.036 3.402 -10.188 1.00 67.44 326 GLN A C 1
ATOM 2544 O O . GLN A 1 326 ? 24.420 3.282 -9.125 1.00 67.44 326 GLN A O 1
ATOM 2549 N N . GLY A 1 327 ? 25.272 2.364 -11.000 1.00 69.81 327 GLY A N 1
ATOM 2550 C CA . GLY A 1 327 ? 24.920 0.967 -10.705 1.00 69.81 327 GLY A CA 1
ATOM 2551 C C . GLY A 1 327 ? 23.537 0.519 -11.190 1.00 69.81 327 GLY A C 1
ATOM 2552 O O . GLY A 1 327 ? 23.154 -0.626 -10.945 1.00 69.81 327 GLY A O 1
ATOM 2553 N N . VAL A 1 328 ? 22.795 1.405 -11.861 1.00 77.31 328 VAL A N 1
ATOM 2554 C CA . VAL A 1 328 ? 21.513 1.133 -12.523 1.00 77.31 328 VAL A CA 1
ATOM 2555 C C . VAL A 1 328 ? 21.430 1.991 -13.787 1.00 77.31 328 VAL A C 1
ATOM 2557 O O . VAL A 1 328 ? 21.834 3.149 -13.774 1.00 77.31 328 VAL A O 1
ATOM 2560 N N . ALA A 1 329 ? 20.875 1.452 -14.872 1.00 84.94 329 ALA A N 1
ATOM 2561 C CA . ALA A 1 329 ? 20.615 2.224 -16.083 1.00 84.94 329 ALA A CA 1
ATOM 2562 C C . ALA A 1 329 ? 19.319 3.033 -15.921 1.00 84.94 329 ALA A C 1
ATOM 2564 O O . ALA A 1 329 ? 18.237 2.457 -15.787 1.00 84.94 329 ALA A O 1
ATOM 2565 N N . HIS A 1 330 ? 19.406 4.362 -15.935 1.00 88.44 330 HIS A N 1
ATOM 2566 C CA . HIS A 1 330 ? 18.240 5.238 -15.825 1.00 88.44 330 HIS A CA 1
ATOM 2567 C C . HIS A 1 330 ? 17.655 5.573 -17.202 1.00 88.44 330 HIS A C 1
ATOM 2569 O O . HIS A 1 330 ? 18.388 5.915 -18.128 1.00 88.44 330 HIS A O 1
ATOM 2575 N N . LEU A 1 331 ? 16.331 5.473 -17.346 1.00 90.00 331 LEU A N 1
ATOM 2576 C CA . LEU A 1 331 ? 15.633 5.678 -18.617 1.00 90.00 331 LEU A CA 1
ATOM 2577 C C . LEU A 1 331 ? 14.363 6.505 -18.415 1.00 90.00 331 LEU A C 1
ATOM 2579 O O . LEU A 1 331 ? 13.522 6.165 -17.582 1.00 90.00 331 LEU A O 1
ATOM 2583 N N . LEU A 1 332 ? 14.222 7.562 -19.215 1.00 91.50 332 LEU A N 1
ATOM 2584 C CA . LEU A 1 332 ? 12.982 8.327 -19.327 1.00 91.50 332 LEU A CA 1
ATOM 2585 C C . LEU A 1 332 ? 12.015 7.602 -20.262 1.00 91.50 332 LEU A C 1
ATOM 2587 O O . LEU A 1 332 ? 12.409 7.135 -21.336 1.00 91.50 332 LEU A O 1
ATOM 2591 N N . TRP A 1 333 ? 10.753 7.526 -19.862 1.00 93.38 333 TRP A N 1
ATOM 2592 C CA . TRP A 1 333 ? 9.714 6.826 -20.602 1.00 93.38 333 TRP A CA 1
ATOM 2593 C C . TRP A 1 333 ? 8.433 7.660 -20.666 1.00 93.38 333 TRP A C 1
ATOM 2595 O O . TRP A 1 333 ? 7.987 8.195 -19.650 1.00 93.38 333 TRP A O 1
ATOM 2605 N N . LYS A 1 334 ? 7.831 7.717 -21.857 1.00 91.12 334 LYS A N 1
ATOM 2606 C CA . LYS A 1 334 ? 6.515 8.320 -22.120 1.00 91.12 334 LYS A CA 1
ATOM 2607 C C . LYS A 1 334 ? 5.529 7.258 -22.608 1.00 91.12 334 LYS A C 1
ATOM 2609 O O . LYS A 1 334 ? 5.921 6.250 -23.206 1.00 91.12 334 LYS A O 1
ATOM 2614 N N . GLU A 1 335 ? 4.236 7.483 -22.378 1.00 88.94 335 GLU A N 1
ATOM 2615 C CA . GLU A 1 335 ? 3.188 6.594 -22.883 1.00 88.94 335 GLU A CA 1
ATOM 2616 C C . GLU A 1 335 ? 3.331 6.343 -24.395 1.00 88.94 335 GLU A C 1
ATOM 2618 O O . GLU A 1 335 ? 3.611 7.242 -25.182 1.00 88.94 335 GLU A O 1
ATOM 2623 N N . GLY A 1 336 ? 3.179 5.077 -24.795 1.00 87.50 336 GLY A N 1
ATOM 2624 C CA . GLY A 1 336 ? 3.382 4.617 -26.173 1.00 87.50 336 GLY A CA 1
ATOM 2625 C C . GLY A 1 336 ? 4.796 4.104 -26.471 1.00 87.50 336 GLY A C 1
ATOM 2626 O O . GLY A 1 336 ? 4.939 3.182 -27.278 1.00 87.50 336 GLY A O 1
ATOM 2627 N N . GLU A 1 337 ? 5.830 4.572 -25.767 1.00 91.12 337 GLU A N 1
ATOM 2628 C CA . GLU A 1 337 ? 7.214 4.152 -26.026 1.00 91.12 337 GLU A CA 1
ATOM 2629 C C . GLU A 1 337 ? 7.463 2.682 -25.642 1.00 91.12 337 GLU A C 1
ATOM 2631 O O . GLU A 1 337 ? 6.896 2.184 -24.656 1.00 91.12 337 GLU A O 1
ATOM 2636 N N . PRO A 1 338 ? 8.293 1.933 -26.395 1.00 93.06 338 PRO A N 1
ATOM 2637 C CA . PRO A 1 338 ? 8.647 0.559 -26.046 1.00 93.06 338 PRO A CA 1
ATOM 2638 C C . PRO A 1 338 ? 9.429 0.500 -24.728 1.00 93.06 338 PRO A C 1
ATOM 2640 O O . PRO A 1 338 ? 10.218 1.388 -24.415 1.00 93.06 338 PRO A O 1
ATOM 2643 N N . LEU A 1 339 ? 9.233 -0.578 -23.963 1.00 93.56 339 LEU A N 1
ATOM 2644 C CA . LEU A 1 339 ? 10.095 -0.858 -22.818 1.00 93.56 339 LEU A CA 1
ATOM 2645 C C . LEU A 1 339 ? 11.488 -1.306 -23.296 1.00 93.56 339 LEU A C 1
ATOM 2647 O O . LEU A 1 339 ? 11.600 -1.892 -24.377 1.00 93.56 339 LEU A O 1
ATOM 2651 N N . PRO A 1 340 ? 12.544 -1.114 -22.485 1.00 90.81 340 PRO A N 1
ATOM 2652 C CA . PRO A 1 340 ? 13.902 -1.537 -22.828 1.00 90.81 340 PRO A CA 1
ATOM 2653 C C . PRO A 1 340 ? 13.959 -3.018 -23.184 1.00 90.81 340 PRO A C 1
ATOM 2655 O O . PRO A 1 340 ? 13.258 -3.832 -22.570 1.00 90.81 340 PRO A O 1
ATOM 2658 N N . ALA A 1 341 ? 14.794 -3.376 -24.160 1.00 88.44 341 ALA A N 1
ATOM 2659 C CA . ALA A 1 341 ? 14.902 -4.749 -24.634 1.00 88.44 341 ALA A CA 1
ATOM 2660 C C . ALA A 1 341 ? 15.252 -5.712 -23.490 1.00 88.44 341 ALA A C 1
ATOM 2662 O O . ALA A 1 341 ? 16.040 -5.402 -22.596 1.00 88.44 341 ALA A O 1
ATOM 2663 N N . ARG A 1 342 ? 14.657 -6.905 -23.522 1.00 87.31 342 ARG A N 1
ATOM 2664 C CA . ARG A 1 342 ? 15.036 -7.963 -22.588 1.00 87.31 342 ARG A CA 1
ATOM 2665 C C . ARG A 1 342 ? 16.371 -8.547 -23.002 1.00 87.31 342 ARG A C 1
ATOM 2667 O O . ARG A 1 342 ? 16.558 -8.873 -24.173 1.00 87.31 342 ARG A O 1
ATOM 2674 N N . VAL A 1 343 ? 17.232 -8.800 -22.029 1.00 82.25 343 VAL A N 1
ATOM 2675 C CA . VAL A 1 343 ? 18.472 -9.536 -22.266 1.00 82.25 343 VAL A CA 1
ATOM 2676 C C . VAL A 1 343 ? 18.292 -10.942 -21.714 1.00 82.25 343 VAL A C 1
ATOM 2678 O O . VAL A 1 343 ? 18.178 -11.158 -20.507 1.00 82.25 343 VAL A O 1
ATOM 2681 N N . SER A 1 344 ? 18.220 -11.928 -22.609 1.00 59.03 344 SER A N 1
ATOM 2682 C CA . SER A 1 344 ? 18.218 -13.332 -22.209 1.00 59.03 344 SER A CA 1
ATOM 2683 C C . SER A 1 344 ? 19.566 -13.679 -21.587 1.00 59.03 344 SER A C 1
ATOM 2685 O O . SER A 1 344 ? 20.614 -13.474 -22.195 1.00 59.03 344 SER A O 1
ATOM 2687 N N . ARG A 1 345 ? 19.522 -14.224 -20.373 1.00 53.06 345 ARG A N 1
ATOM 2688 C CA . ARG A 1 345 ? 20.675 -14.695 -19.606 1.00 53.06 345 ARG A CA 1
ATOM 2689 C C . ARG A 1 345 ? 21.632 -15.522 -20.481 1.00 53.06 345 ARG A C 1
ATOM 2691 O O . ARG A 1 345 ? 21.214 -16.537 -21.036 1.00 53.06 345 ARG A O 1
ATOM 2698 N N . ALA A 1 346 ? 22.911 -15.146 -20.543 1.00 42.78 346 ALA A N 1
ATOM 2699 C CA . ALA A 1 346 ? 23.943 -16.044 -21.057 1.00 42.78 346 ALA A CA 1
ATOM 2700 C C . ALA A 1 346 ? 23.986 -17.309 -20.170 1.00 42.78 346 ALA A C 1
ATOM 2702 O O . ALA A 1 346 ? 23.876 -17.189 -18.941 1.00 42.78 346 ALA A O 1
ATOM 2703 N N . PRO A 1 347 ? 24.093 -18.525 -20.740 1.00 37.19 347 PRO A N 1
ATOM 2704 C CA . PRO A 1 347 ? 24.176 -19.746 -19.945 1.00 37.19 347 PRO A CA 1
ATOM 2705 C C . PRO A 1 347 ? 25.311 -19.618 -18.924 1.00 37.19 347 PRO A C 1
ATOM 2707 O O . PRO A 1 347 ? 26.366 -19.059 -19.228 1.00 37.19 347 PRO A O 1
ATOM 2710 N N . ARG A 1 348 ? 25.071 -20.091 -17.689 1.00 41.53 348 ARG A N 1
ATOM 2711 C CA . ARG A 1 348 ? 26.093 -20.120 -16.631 1.00 41.53 348 ARG A CA 1
ATOM 2712 C C . ARG A 1 348 ? 27.360 -20.731 -17.233 1.00 41.53 348 ARG A C 1
ATOM 2714 O O . ARG A 1 348 ? 27.314 -21.886 -17.645 1.00 41.53 348 ARG A O 1
ATOM 2721 N N . ARG A 1 349 ? 28.466 -19.979 -17.289 1.00 40.66 349 ARG A N 1
ATOM 2722 C CA . ARG A 1 349 ? 29.781 -20.581 -17.532 1.00 40.66 349 ARG A CA 1
ATOM 2723 C C . ARG A 1 349 ? 29.978 -21.631 -16.437 1.00 40.66 349 ARG A C 1
ATOM 2725 O O . ARG A 1 349 ? 29.982 -21.278 -15.258 1.00 40.66 349 ARG A O 1
ATOM 2732 N N . ASN A 1 350 ? 30.038 -22.904 -16.826 1.00 32.03 350 ASN A N 1
ATOM 2733 C CA . ASN A 1 350 ? 30.472 -23.978 -15.940 1.00 32.03 350 ASN A CA 1
ATOM 2734 C C . ASN A 1 350 ? 31.862 -23.598 -15.427 1.00 32.03 350 ASN A C 1
ATOM 2736 O O . ASN A 1 350 ? 32.774 -23.389 -16.222 1.00 32.03 350 ASN A O 1
ATOM 2740 N N . TRP A 1 351 ? 32.006 -23.497 -14.110 1.00 40.09 351 TRP A N 1
ATOM 2741 C CA . TRP A 1 351 ? 33.279 -23.233 -13.438 1.00 40.09 351 TRP A CA 1
ATOM 2742 C C . TRP A 1 351 ? 34.144 -24.503 -13.285 1.00 40.09 351 TRP A C 1
ATOM 2744 O O . TRP A 1 351 ? 35.074 -24.512 -12.492 1.00 40.09 351 TRP A O 1
ATOM 2754 N N . ASP A 1 352 ? 33.896 -25.547 -14.084 1.00 40.62 352 ASP A N 1
ATOM 2755 C CA . ASP A 1 352 ? 34.606 -26.836 -14.012 1.00 40.62 352 ASP A CA 1
ATOM 2756 C C . ASP A 1 352 ? 35.624 -27.026 -15.152 1.00 40.62 352 ASP A C 1
ATOM 2758 O O . ASP A 1 352 ? 35.718 -28.094 -15.752 1.00 40.62 352 ASP A O 1
ATOM 2762 N N . ALA A 1 353 ? 36.393 -25.988 -15.491 1.00 41.12 353 ALA A N 1
ATOM 2763 C CA . ALA A 1 353 ? 37.492 -26.113 -16.459 1.00 41.12 353 ALA A CA 1
ATOM 2764 C C . ALA A 1 353 ? 38.700 -25.217 -16.134 1.00 41.12 353 ALA A C 1
ATOM 2766 O O . ALA A 1 353 ? 39.311 -24.634 -17.026 1.00 41.12 353 ALA A O 1
ATOM 2767 N N . GLN A 1 354 ? 39.054 -25.097 -14.851 1.00 36.94 354 GLN A N 1
ATOM 2768 C CA . GLN A 1 354 ? 40.321 -24.481 -14.435 1.00 36.94 354 GLN A CA 1
ATOM 2769 C C . GLN A 1 354 ? 40.965 -25.223 -13.248 1.00 36.94 354 GLN A C 1
ATOM 2771 O O . GLN A 1 354 ? 41.394 -24.627 -12.268 1.00 36.94 354 GLN A O 1
ATOM 2776 N N . GLN A 1 355 ? 41.031 -26.555 -13.354 1.00 40.03 355 GLN A N 1
ATOM 2777 C CA . GLN A 1 355 ? 41.944 -27.413 -12.575 1.00 40.03 355 GLN A CA 1
ATOM 2778 C C . GLN A 1 355 ? 42.689 -28.429 -13.464 1.00 40.03 355 GLN A C 1
ATOM 2780 O O . GLN A 1 355 ? 43.023 -29.530 -13.037 1.00 40.03 355 GLN A O 1
ATOM 2785 N N . ALA A 1 356 ? 42.973 -28.065 -14.714 1.00 40.50 356 ALA A N 1
ATOM 2786 C CA . ALA A 1 356 ? 43.879 -28.830 -15.566 1.00 40.50 356 ALA A CA 1
ATOM 2787 C C . ALA A 1 356 ? 44.695 -27.876 -16.448 1.00 40.50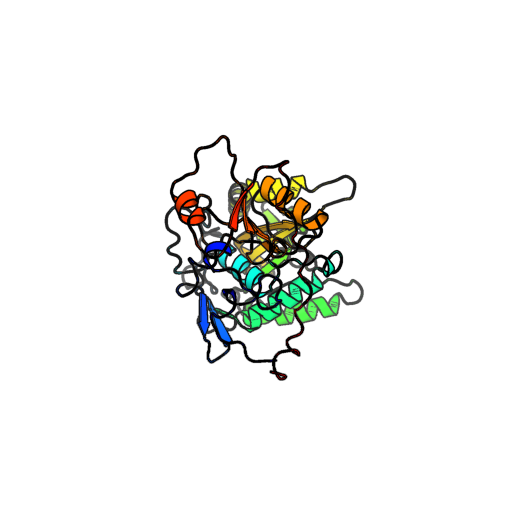 356 ALA A C 1
ATOM 2789 O O . ALA A 1 356 ? 44.395 -27.697 -17.627 1.00 40.50 356 ALA A O 1
ATOM 2790 N N . ALA A 1 357 ? 45.684 -27.227 -15.838 1.00 34.75 357 ALA A N 1
ATOM 2791 C CA . ALA A 1 357 ? 46.865 -26.685 -16.504 1.00 34.75 357 ALA A CA 1
ATOM 2792 C C . ALA A 1 357 ? 48.008 -26.637 -15.489 1.00 34.75 357 ALA A C 1
ATOM 2794 O O . ALA A 1 357 ? 47.786 -26.035 -14.412 1.00 34.75 357 ALA A O 1
#

Radius of gyration: 21.65 Å; Cα contacts (8 Å, |Δi|>4): 618; chains: 1; bounding box: 76×50×53 Å

pLDDT: mean 82.43, std 17.16, range [32.03, 98.38]

Secondary structure (DSSP, 8-state):
-PPPPTT-GGGS-TTSTT----HHHHTGGGTBTTTEEE-TTT--EEE-BSS-SB--SS-PPTT-----S--S---SSSB-HHHHHHHHHHHTTTTEE-GGGTTT--HHHHHHHHHHHHHTEEETTEEHHHHEE-PPPP-GGGHHHHHHHHHHHTHHHHH-SSBEEEEEEEEEEEEEETTEEEEEETT-TTSPEEEEHHHHHHHHHHSHHHHHHHHTTEETTEE-EEEEEEEEEEE-TTS-EEEEEEEEEEEETTS-B-SSHHHHHHHHHHHHTT--EEE---SS--TTS---SEEESSSSSS-EEEEE--TTS---HHHHHHHT-SSSEEEEE-TTPPPPPP---PPP--S-SSS--

Nearest PDB structures (foldseek):
  5ihe-assembly2_B  TM=6.641E-01  e=1.103E-02  Pyrococcus abyssi GE5
  3kf6-assembly1_A  TM=5.037E-01  e=9.786E-03  Schizosaccharomyces pombe
  6hmf-assembly2_B  TM=3.829E-01  e=2.547E-02  Pyrococcus abyssi GE5
  9bbe-assembly1_A  TM=2.715E-01  e=4.916E-02  Homo sapiens
  7kd9-assembly3_H  TM=2.295E-01  e=6.427E-01  Blastobotrys adeninivorans

Sequence (357 aa):
MLARWPGSGARHATACDHYEAPDYLTGMGQVRGSAVLDDETSGETSLKLGFPLSRGAARLAPAALTNDKPTVKSSGQKLSMRGLLHVLWDRAELTHWHPKMAGKRTWFVVRRALLEAAASCRAKQEALSHVLFVPESFRQEEKEEIRARRRAALARVYASRDEMMVVVGEIKEIVAAHGAERIVLRHVGDMPFVMDQDMARRFHKRFAGELALWQAQDGPNGKSGHLILGGSFARRREGTFDLIEVALMPVTAEWLPYETSDERYLVGKAVAEKRRFMKGLRVNLDLDTPIASLVLKDTGEEASAIHIHDRDDEVAEPLEALLAGQGVAHLLWKEGEPLPARVSRAPRRNWDAQQAA

Mean predicted aligned error: 8.84 Å

Foldseek 3Di:
DPDDDPPCQLVDFLPDPSHDPPCQFQQCVLQDVAQWDQDPVLRAIEGAAPDDQFQPPPRDDAQPLDPLALDDPPPSRHFALQLVVSQLCVQLVLLWDFLVCVPPDDLQSVLVSSLVSQQRYDYPPGRLQLQEDEQDADDPVCNVVSVVVVCVSCVQLVVDQRGKGKYKFWFPDWADDDQWIWTAGPNPRVAIEIGGPVRVVCVCVSCVQVVVVQVVQQDPVGRQWTKIKIFMWHADPVGHIYTRHIDIFTAGNSRHTDDDPFLVLVVVLCNVVSFTWGAHDNNSPHPPQWHQRIWTSQQPRAIEGETEDDPVDDDDPNNVVVCPDPRHHYDYDYPPDDDHDGDDDDPPDPPPPPPPD